Protein AF-A0A7Y9LUQ9-F1 (afdb_monomer)

pLDDT: mean 87.3, std 13.0, range [40.12, 98.12]

Mean predicted aligned error: 12.13 Å

Organism: NCBI:txid1645614

Foldseek 3Di:
DDPVVVVVVVVVVVQLVQLLVQLLVLLVVWQDDDSVPPDDPLSSVCSCVLVVHDDNLQSLLQQLLVCLLVLNDLVSSLSSLVSSCVSSVHDDDPSSNVSSVNSNVVHNQVSVVVDLARPLARAGEPVNVLVVLVVCLVCVVPDAWKKKKKWAFDLDPPDPDDPPDRVLSNQLNVLLCVLQPPFPWGWYDDLRIIIIIGGDDPVNVVSVVVSLVSNLVSDVNRPVRIDMDMDTRDNDSVCVVVVVVVSND

Structure (mmCIF, N/CA/C/O backbone):
data_AF-A0A7Y9LUQ9-F1
#
_entry.id   AF-A0A7Y9LUQ9-F1
#
loop_
_atom_site.group_PDB
_atom_site.id
_atom_site.type_symbol
_atom_site.label_atom_id
_atom_site.label_alt_id
_atom_site.label_comp_id
_atom_site.label_asym_id
_atom_site.label_entity_id
_atom_site.label_seq_id
_atom_site.pdbx_PDB_ins_code
_atom_site.Cartn_x
_atom_site.Cartn_y
_atom_site.Cartn_z
_atom_site.occupancy
_atom_site.B_iso_or_equiv
_atom_site.auth_seq_id
_atom_site.auth_comp_id
_atom_site.auth_asym_id
_atom_site.auth_atom_id
_atom_site.pdbx_PDB_model_num
ATOM 1 N N . MET A 1 1 ? 9.203 -27.652 -41.778 1.00 51.62 1 MET A N 1
ATOM 2 C CA . MET A 1 1 ? 9.681 -26.387 -41.174 1.00 51.62 1 MET A CA 1
ATOM 3 C C . MET A 1 1 ? 10.805 -25.836 -42.033 1.00 51.62 1 MET A C 1
ATOM 5 O O . MET A 1 1 ? 11.702 -26.589 -42.391 1.00 51.62 1 MET A O 1
ATOM 9 N N . ASN A 1 2 ? 10.676 -24.587 -42.482 1.00 56.78 2 ASN A N 1
ATOM 10 C CA . ASN A 1 2 ? 11.461 -24.014 -43.579 1.00 56.78 2 ASN A CA 1
ATOM 11 C C . ASN A 1 2 ? 12.783 -23.411 -43.053 1.00 56.78 2 ASN A C 1
ATOM 13 O O . ASN A 1 2 ? 12.771 -22.733 -42.029 1.00 56.78 2 ASN A O 1
ATOM 17 N N . ARG A 1 3 ? 13.913 -23.628 -43.744 1.00 58.03 3 ARG A N 1
ATOM 18 C CA . ARG A 1 3 ? 15.280 -23.244 -43.302 1.00 58.03 3 ARG A CA 1
ATOM 19 C C . ARG A 1 3 ? 15.417 -21.750 -42.950 1.00 58.03 3 ARG A C 1
ATOM 21 O O . ARG A 1 3 ? 16.180 -21.395 -42.058 1.00 58.03 3 ARG A O 1
ATOM 28 N N . ASN A 1 4 ? 14.616 -20.902 -43.596 1.00 60.09 4 ASN A N 1
ATOM 29 C CA . ASN A 1 4 ? 14.584 -19.455 -43.363 1.00 60.09 4 ASN A CA 1
ATOM 30 C C . ASN A 1 4 ? 13.929 -19.060 -42.028 1.00 60.09 4 ASN A C 1
ATOM 32 O O . ASN A 1 4 ? 14.335 -18.066 -41.437 1.00 60.09 4 ASN A O 1
ATOM 36 N N . GLN A 1 5 ? 12.962 -19.836 -41.522 1.00 55.38 5 GLN A N 1
ATOM 37 C CA . GLN A 1 5 ? 12.340 -19.557 -40.220 1.00 55.38 5 GLN A CA 1
ATOM 38 C C . GLN A 1 5 ? 13.307 -19.852 -39.070 1.00 55.38 5 GLN A C 1
ATOM 40 O O . GLN A 1 5 ? 13.398 -19.075 -38.130 1.00 55.38 5 GLN A O 1
ATOM 45 N N . VAL A 1 6 ? 14.093 -20.927 -39.185 1.00 63.53 6 VAL A N 1
ATOM 46 C CA . VAL A 1 6 ? 15.084 -21.309 -38.166 1.00 63.53 6 VAL A CA 1
ATOM 47 C C . VAL A 1 6 ? 16.216 -20.278 -38.072 1.00 63.53 6 VAL A C 1
ATOM 49 O O . VAL A 1 6 ? 16.635 -19.931 -36.973 1.00 63.53 6 VAL A O 1
ATOM 52 N N . SER A 1 7 ? 16.678 -19.742 -39.209 1.00 62.53 7 SER A N 1
ATOM 53 C CA . SER A 1 7 ? 17.744 -18.729 -39.232 1.00 62.53 7 SER A CA 1
ATOM 54 C C . SER A 1 7 ? 17.303 -17.385 -38.644 1.00 62.53 7 SER A C 1
ATOM 56 O O . SER A 1 7 ? 18.086 -16.765 -37.934 1.00 62.53 7 SER A O 1
ATOM 58 N N . ALA A 1 8 ? 16.066 -16.951 -38.915 1.00 62.72 8 ALA A N 1
ATOM 59 C CA . ALA A 1 8 ? 15.519 -15.703 -38.377 1.00 62.72 8 ALA A CA 1
ATOM 60 C C . ALA A 1 8 ? 15.247 -15.791 -36.863 1.00 62.72 8 ALA A C 1
ATOM 62 O O . ALA A 1 8 ? 15.500 -14.840 -36.129 1.00 62.72 8 ALA A O 1
ATOM 63 N N . SER A 1 9 ? 14.783 -16.949 -36.376 1.00 64.88 9 SER A N 1
ATOM 64 C CA . SER A 1 9 ? 14.616 -17.191 -34.938 1.00 64.88 9 SER A CA 1
ATOM 65 C C . SER A 1 9 ? 15.955 -17.228 -34.193 1.00 64.88 9 SER A C 1
ATOM 67 O O . SER A 1 9 ? 16.047 -16.693 -33.094 1.00 64.88 9 SER A O 1
ATOM 69 N N . ALA A 1 10 ? 17.005 -17.805 -34.787 1.00 65.44 10 ALA A N 1
ATOM 70 C CA . ALA A 1 10 ? 18.332 -17.861 -34.172 1.00 65.44 10 ALA A CA 1
ATOM 71 C C . ALA A 1 10 ? 19.019 -16.484 -34.095 1.00 65.44 10 ALA A C 1
ATOM 73 O O . ALA A 1 10 ? 19.611 -16.162 -33.069 1.00 65.44 10 ALA A O 1
ATOM 74 N N . SER A 1 11 ? 18.912 -15.654 -35.141 1.00 70.31 11 SER A N 1
ATOM 75 C CA . SER A 1 11 ? 19.455 -14.285 -35.121 1.00 70.31 11 SER A CA 1
ATOM 76 C C . SER A 1 11 ? 18.739 -13.386 -34.115 1.00 70.31 11 SER A C 1
ATOM 78 O O . SER A 1 11 ? 19.358 -12.530 -33.497 1.00 70.31 11 SER A O 1
ATOM 80 N N . LYS A 1 12 ? 17.436 -13.604 -33.929 1.00 72.25 12 LYS A N 1
ATOM 81 C CA . LYS A 1 12 ? 16.618 -12.858 -32.975 1.00 72.25 12 LYS A CA 1
ATOM 82 C C . LYS A 1 12 ? 16.976 -13.184 -31.522 1.00 72.25 12 LYS A C 1
ATOM 84 O O . LYS A 1 12 ? 17.228 -12.277 -30.745 1.00 72.25 12 LYS A O 1
ATOM 89 N N . LEU A 1 13 ? 17.114 -14.470 -31.191 1.00 74.69 13 LEU A N 1
ATOM 90 C CA . LEU A 1 13 ? 17.563 -14.904 -29.860 1.00 74.69 13 LEU A CA 1
ATOM 91 C C . LEU A 1 13 ? 18.965 -14.370 -29.504 1.00 74.69 13 LEU A C 1
ATOM 93 O O . LEU A 1 13 ? 19.237 -14.096 -28.339 1.00 74.69 13 LEU A O 1
ATOM 97 N N . SER A 1 14 ? 19.848 -14.205 -30.498 1.00 77.31 14 SER A N 1
ATOM 98 C CA . SER A 1 14 ? 21.162 -13.571 -30.304 1.00 77.31 14 SER A CA 1
ATOM 99 C C . SER A 1 14 ? 21.034 -12.076 -30.004 1.00 77.31 14 SER A C 1
ATOM 101 O O . SER A 1 14 ? 21.652 -11.615 -29.049 1.00 77.31 14 SER A O 1
ATOM 103 N N . ALA A 1 15 ? 20.192 -11.344 -30.739 1.00 78.19 15 ALA A N 1
ATOM 104 C CA . ALA A 1 15 ? 19.964 -9.918 -30.500 1.00 78.19 15 ALA A CA 1
ATOM 105 C C . ALA A 1 15 ? 19.349 -9.644 -29.114 1.00 78.19 15 ALA A C 1
ATOM 107 O O . ALA A 1 15 ? 19.825 -8.761 -28.400 1.00 78.19 15 ALA A O 1
ATOM 108 N N . ASP A 1 16 ? 18.356 -10.440 -28.704 1.00 86.62 16 ASP A N 1
ATOM 109 C CA . ASP A 1 16 ? 17.737 -10.348 -27.374 1.00 86.62 16 ASP A CA 1
ATOM 110 C C . ASP A 1 16 ? 18.781 -10.596 -26.270 1.00 86.62 16 ASP A C 1
ATOM 112 O O . ASP A 1 16 ? 18.919 -9.809 -25.331 1.00 86.62 16 ASP A O 1
ATOM 116 N N . SER A 1 17 ? 19.575 -11.665 -26.406 1.00 88.69 17 SER A N 1
ATOM 117 C CA . SER A 1 17 ? 20.611 -12.024 -25.430 1.00 88.69 17 SER A CA 1
ATOM 118 C C . SER A 1 17 ? 21.733 -10.984 -25.344 1.00 88.69 17 SER A C 1
ATOM 120 O O . SER A 1 17 ? 22.272 -10.754 -24.257 1.00 88.69 17 SER A O 1
ATOM 122 N N . GLU A 1 18 ? 22.117 -10.376 -26.467 1.00 94.12 18 GLU A N 1
ATOM 123 C CA . GLU A 1 18 ? 23.134 -9.323 -26.519 1.00 94.12 18 GLU A CA 1
ATOM 124 C C . GLU A 1 18 ? 22.639 -8.044 -25.842 1.00 94.12 18 GLU A C 1
ATOM 126 O O . GLU A 1 18 ? 23.361 -7.478 -25.014 1.00 94.12 18 GLU A O 1
ATOM 131 N N . LEU A 1 19 ? 21.396 -7.636 -26.122 1.00 96.06 19 LEU A N 1
ATOM 132 C CA . LEU A 1 19 ? 20.772 -6.477 -25.491 1.00 96.06 19 LEU A CA 1
ATOM 133 C C . LEU A 1 19 ? 20.667 -6.659 -23.975 1.00 96.06 19 LEU A C 1
ATOM 135 O O . LEU A 1 19 ? 21.117 -5.792 -23.228 1.00 96.06 19 LEU A O 1
ATOM 139 N N . LEU A 1 20 ? 20.141 -7.796 -23.513 1.00 96.69 20 LEU A N 1
ATOM 140 C CA . LEU A 1 20 ? 20.021 -8.094 -22.083 1.00 96.69 20 LEU A CA 1
ATOM 141 C C . LEU A 1 20 ? 21.384 -8.074 -21.382 1.00 96.69 20 LEU A C 1
ATOM 143 O O . LEU A 1 20 ? 21.528 -7.488 -20.312 1.00 96.69 20 LEU A O 1
ATOM 147 N N . SER A 1 21 ? 22.411 -8.651 -22.011 1.00 96.31 21 SER A N 1
ATOM 148 C CA . SER A 1 21 ? 23.771 -8.669 -21.458 1.00 96.31 21 SER A CA 1
ATOM 149 C C . SER A 1 21 ? 24.413 -7.278 -21.407 1.00 96.31 21 SER A C 1
ATOM 151 O O . SER A 1 21 ? 25.216 -6.991 -20.516 1.00 96.31 21 SER A O 1
ATOM 153 N N . ALA A 1 22 ? 24.125 -6.415 -22.382 1.00 97.56 22 ALA A N 1
ATOM 154 C CA . ALA A 1 22 ? 24.608 -5.038 -22.399 1.00 97.56 22 ALA A CA 1
ATOM 155 C C . ALA A 1 22 ? 23.875 -4.175 -21.364 1.00 97.56 22 ALA A C 1
ATOM 157 O O . ALA A 1 22 ? 24.528 -3.453 -20.610 1.00 97.56 22 ALA A O 1
ATOM 158 N N . TRP A 1 23 ? 22.548 -4.299 -21.292 1.00 98.12 23 TRP A N 1
ATOM 159 C CA . TRP A 1 23 ? 21.708 -3.594 -20.331 1.00 98.12 23 TRP A CA 1
ATOM 160 C C . TRP A 1 23 ? 22.095 -3.958 -18.897 1.00 98.12 23 TRP A C 1
ATOM 162 O O . TRP A 1 23 ? 22.481 -3.060 -18.152 1.00 98.12 23 TRP A O 1
ATOM 172 N N . ARG A 1 24 ? 22.137 -5.250 -18.543 1.00 97.19 24 ARG A N 1
ATOM 173 C CA . ARG A 1 24 ? 22.529 -5.709 -17.199 1.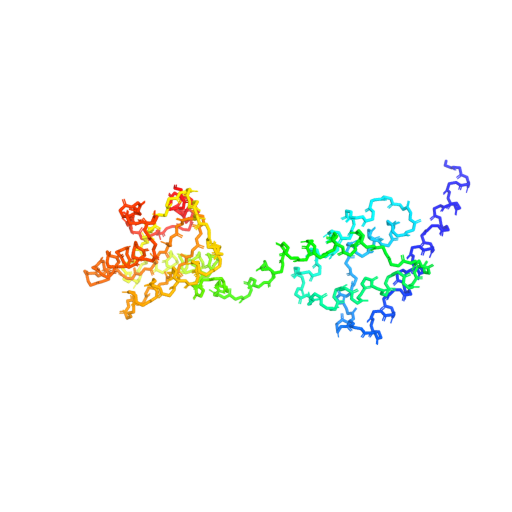00 97.19 24 ARG A CA 1
ATOM 174 C C . ARG A 1 24 ? 23.831 -5.075 -16.723 1.00 97.19 24 ARG A C 1
ATOM 176 O O . ARG A 1 24 ? 23.896 -4.501 -15.644 1.00 97.19 24 ARG A O 1
ATOM 183 N N . ARG A 1 25 ? 24.859 -5.130 -17.571 1.00 97.19 25 ARG A N 1
ATOM 184 C CA . ARG A 1 25 ? 26.187 -4.585 -17.271 1.00 97.19 25 ARG A CA 1
ATOM 185 C C . ARG A 1 25 ? 26.149 -3.080 -17.009 1.00 97.19 25 ARG A C 1
ATOM 187 O O . ARG A 1 25 ? 26.825 -2.605 -16.105 1.00 97.19 25 ARG A O 1
ATOM 194 N N . LEU A 1 26 ? 25.398 -2.328 -17.815 1.00 97.94 26 LEU A N 1
ATOM 195 C CA . LEU A 1 26 ? 25.259 -0.883 -17.632 1.00 97.94 26 LEU A CA 1
ATOM 196 C C . LEU A 1 26 ? 24.527 -0.564 -16.328 1.00 97.94 26 LEU A C 1
ATOM 198 O O . LEU A 1 26 ? 24.986 0.302 -15.586 1.00 97.94 26 LEU A O 1
ATOM 202 N N . SER A 1 27 ? 23.456 -1.295 -16.022 1.00 96.94 27 SER A N 1
ATOM 203 C CA . SER A 1 27 ? 22.689 -1.116 -14.791 1.00 96.94 27 SER A CA 1
ATOM 204 C C . SER A 1 27 ? 23.523 -1.427 -13.551 1.00 96.94 27 SER A C 1
ATOM 206 O O . SER A 1 27 ? 23.591 -0.589 -12.657 1.00 96.94 27 SER A O 1
ATOM 208 N N . GLU A 1 28 ? 24.228 -2.563 -13.519 1.00 95.81 28 GLU A N 1
ATOM 209 C CA . GLU A 1 28 ? 25.144 -2.949 -12.428 1.00 95.81 28 GLU A CA 1
ATOM 210 C C . GLU A 1 28 ? 26.248 -1.910 -12.186 1.00 95.81 28 GLU A C 1
ATOM 212 O O . GLU A 1 28 ? 26.642 -1.661 -11.050 1.00 95.81 28 GLU A O 1
ATOM 217 N N . MET A 1 29 ? 26.747 -1.269 -13.246 1.00 95.62 29 MET A N 1
ATOM 218 C CA . MET A 1 29 ? 27.762 -0.220 -13.122 1.00 95.62 29 MET A CA 1
ATOM 219 C C . MET A 1 29 ? 27.198 1.128 -12.657 1.00 95.62 29 MET A C 1
ATOM 221 O O . MET A 1 29 ? 27.941 1.922 -12.078 1.00 95.62 29 MET A O 1
ATOM 225 N N . ALA A 1 30 ? 25.935 1.427 -12.969 1.00 92.69 30 ALA A N 1
ATOM 226 C CA . ALA A 1 30 ? 25.359 2.755 -12.783 1.00 92.69 30 ALA A CA 1
ATOM 227 C C . ALA A 1 30 ? 24.530 2.885 -11.502 1.00 92.69 30 ALA A C 1
ATOM 229 O O . ALA A 1 30 ? 24.693 3.856 -10.761 1.00 92.69 30 ALA A O 1
ATOM 230 N N . CYS A 1 31 ? 23.615 1.949 -11.261 1.00 90.19 31 CYS A N 1
ATOM 231 C CA . CYS A 1 31 ? 22.558 2.131 -10.268 1.00 90.19 31 CYS A CA 1
ATOM 232 C C . CYS A 1 31 ? 22.136 0.866 -9.532 1.00 90.19 31 CYS A C 1
ATOM 234 O O . CYS A 1 31 ? 21.607 0.993 -8.430 1.00 90.19 31 CYS A O 1
ATOM 236 N N . TRP A 1 32 ? 22.343 -0.308 -10.130 1.00 93.12 32 TRP A N 1
ATOM 237 C CA . TRP A 1 32 ? 21.762 -1.554 -9.657 1.00 93.12 32 TRP A CA 1
ATOM 238 C C . TRP A 1 32 ? 22.524 -2.106 -8.460 1.00 93.12 32 TRP A C 1
ATOM 240 O O . TRP A 1 32 ? 23.715 -2.401 -8.560 1.00 93.12 32 TRP A O 1
ATOM 250 N N . ARG A 1 33 ? 21.842 -2.228 -7.321 1.00 86.00 33 ARG A N 1
ATOM 251 C CA . ARG A 1 33 ? 22.491 -2.566 -6.045 1.00 86.00 33 ARG A CA 1
ATOM 252 C C . ARG A 1 33 ? 22.698 -4.055 -5.835 1.00 86.00 33 ARG A C 1
ATOM 254 O O . ARG A 1 33 ? 23.738 -4.422 -5.299 1.00 86.00 33 ARG A O 1
ATOM 261 N N . GLU A 1 34 ? 21.738 -4.875 -6.258 1.00 86.50 34 GLU A N 1
ATOM 262 C CA . GLU A 1 34 ? 21.796 -6.330 -6.102 1.00 86.50 34 GLU A CA 1
ATOM 263 C C . GLU A 1 34 ? 21.788 -7.038 -7.464 1.00 86.50 34 GLU A C 1
ATOM 265 O O . GLU A 1 34 ? 20.731 -7.168 -8.090 1.00 86.50 34 GLU A O 1
ATOM 270 N N . PRO A 1 35 ? 22.963 -7.475 -7.967 1.00 82.94 35 PRO A N 1
ATOM 271 C CA . PRO A 1 35 ? 23.109 -8.046 -9.308 1.00 82.94 35 PRO A CA 1
ATOM 272 C C . PRO A 1 35 ? 22.227 -9.264 -9.586 1.00 82.94 35 PRO A C 1
ATOM 274 O O . PRO A 1 35 ? 21.834 -9.480 -10.735 1.00 82.94 35 PRO A O 1
ATOM 277 N N . ASP A 1 36 ? 21.932 -10.068 -8.564 1.00 82.94 36 ASP A N 1
ATOM 278 C CA . ASP A 1 36 ? 21.149 -11.299 -8.707 1.00 82.94 36 ASP A CA 1
ATOM 279 C C . ASP A 1 36 ? 19.649 -11.025 -8.914 1.00 82.94 36 ASP A C 1
ATOM 281 O O . ASP A 1 36 ? 18.977 -11.808 -9.584 1.00 82.94 36 ASP A O 1
ATOM 285 N N . ASP A 1 37 ? 19.157 -9.864 -8.471 1.00 87.44 37 ASP A N 1
ATOM 286 C CA . ASP A 1 37 ? 17.742 -9.471 -8.561 1.00 87.44 37 ASP A CA 1
ATOM 287 C C . ASP A 1 37 ? 17.420 -8.674 -9.837 1.00 87.44 37 ASP A C 1
ATOM 289 O O . ASP A 1 37 ? 16.291 -8.225 -10.060 1.00 87.44 37 ASP A O 1
ATOM 293 N N . TRP A 1 38 ? 18.418 -8.458 -10.703 1.00 94.62 38 TRP A N 1
ATOM 294 C CA . TRP A 1 38 ? 18.219 -7.665 -11.913 1.00 94.62 38 TRP A CA 1
ATOM 295 C C . TRP A 1 38 ? 17.291 -8.355 -12.916 1.00 94.62 38 TRP A C 1
ATOM 297 O O . TRP A 1 38 ? 16.418 -7.690 -13.479 1.00 94.62 38 TRP A O 1
ATOM 307 N N . LEU A 1 39 ? 17.478 -9.659 -13.155 1.00 94.44 39 LEU A N 1
ATOM 308 C CA . LEU A 1 39 ? 16.774 -10.386 -14.212 1.00 94.44 39 LEU A CA 1
ATOM 309 C C . LEU A 1 39 ? 15.410 -10.885 -13.727 1.00 94.44 39 LEU A C 1
ATOM 311 O O . LEU A 1 39 ? 15.323 -11.787 -12.898 1.00 94.44 39 LEU A O 1
ATOM 315 N N . ILE A 1 40 ? 14.357 -10.343 -14.329 1.00 93.69 40 ILE A N 1
ATOM 316 C CA . ILE A 1 40 ? 12.962 -10.747 -14.130 1.00 93.69 40 ILE A CA 1
ATOM 317 C C . ILE A 1 40 ? 12.255 -10.876 -15.486 1.00 93.69 40 ILE A C 1
ATOM 319 O O . ILE A 1 40 ? 12.737 -10.298 -16.464 1.00 93.69 40 ILE A O 1
ATOM 323 N N . PRO A 1 41 ? 11.119 -11.590 -15.584 1.00 95.12 41 PRO A N 1
ATOM 324 C CA . PRO A 1 41 ? 10.420 -11.777 -16.858 1.00 95.12 41 PRO A CA 1
ATOM 325 C C . PRO A 1 41 ? 10.092 -10.461 -17.579 1.00 95.12 41 PRO A C 1
ATOM 327 O O . PRO A 1 41 ? 10.201 -10.363 -18.799 1.00 95.12 41 PRO A O 1
ATOM 330 N N . GLU A 1 42 ? 9.743 -9.412 -16.833 1.00 97.12 42 GLU A N 1
ATOM 331 C CA . GLU A 1 42 ? 9.401 -8.098 -17.379 1.00 97.12 42 GLU A CA 1
ATOM 332 C C . GLU A 1 42 ? 10.590 -7.404 -18.056 1.00 97.12 42 GLU A C 1
ATOM 334 O O . GLU A 1 42 ? 10.387 -6.614 -18.976 1.00 97.12 42 GLU A O 1
ATOM 339 N N . VAL A 1 43 ? 11.826 -7.720 -17.657 1.00 96.81 43 VAL A N 1
ATOM 340 C CA . VAL A 1 43 ? 13.042 -7.221 -18.319 1.00 96.81 43 VAL A CA 1
ATOM 341 C C . VAL A 1 43 ? 13.166 -7.822 -19.718 1.00 96.81 43 VAL A C 1
ATOM 343 O O . VAL A 1 43 ? 13.466 -7.102 -20.669 1.00 96.81 43 VAL A O 1
ATOM 346 N N . GLU A 1 44 ? 12.877 -9.114 -19.877 1.00 95.06 44 GLU A N 1
ATOM 347 C CA . GLU A 1 44 ? 12.894 -9.781 -21.185 1.00 95.06 44 GLU A CA 1
ATOM 348 C C . GLU A 1 44 ? 11.782 -9.248 -22.096 1.00 95.06 44 GLU A C 1
ATOM 350 O O . GLU A 1 44 ? 12.029 -8.927 -23.260 1.00 95.06 44 GLU A O 1
ATOM 355 N N . VAL A 1 45 ? 10.572 -9.077 -21.552 1.00 95.19 45 VAL A N 1
ATOM 356 C CA . VAL A 1 45 ? 9.432 -8.492 -22.277 1.00 95.19 45 VAL A CA 1
ATOM 357 C C . VAL A 1 45 ? 9.743 -7.061 -22.722 1.00 95.19 45 VAL A C 1
ATOM 359 O O . VAL A 1 45 ? 9.475 -6.697 -23.868 1.00 95.19 45 VAL A O 1
ATOM 362 N N . PHE A 1 46 ? 10.343 -6.251 -21.847 1.00 97.50 46 PHE A N 1
ATOM 363 C CA . PHE A 1 46 ? 10.743 -4.891 -22.193 1.00 97.50 46 PHE A CA 1
ATOM 364 C C . PHE A 1 46 ? 11.854 -4.865 -23.245 1.00 97.50 46 PHE A C 1
ATOM 366 O O . PHE A 1 46 ? 11.771 -4.082 -24.187 1.00 97.50 46 PHE A O 1
ATOM 373 N N . ALA A 1 47 ? 12.857 -5.743 -23.145 1.00 96.56 47 ALA A N 1
ATOM 374 C CA . ALA A 1 47 ? 13.922 -5.849 -24.142 1.00 96.56 47 ALA A CA 1
ATOM 375 C C . ALA A 1 47 ? 13.373 -6.206 -25.537 1.00 96.56 47 ALA A C 1
ATOM 377 O O . ALA A 1 47 ? 13.772 -5.591 -26.526 1.00 96.56 47 ALA A O 1
ATOM 378 N N . GLN A 1 48 ? 12.410 -7.129 -25.616 1.00 93.81 48 GLN A N 1
ATOM 379 C CA . GLN A 1 48 ? 11.727 -7.482 -26.867 1.00 93.81 48 GLN A CA 1
ATOM 380 C C . GLN A 1 48 ? 10.948 -6.293 -27.445 1.00 93.81 48 GLN A C 1
ATOM 382 O O . GLN A 1 48 ? 11.128 -5.941 -28.615 1.00 93.81 48 GLN A O 1
ATOM 387 N N . ALA A 1 49 ? 10.155 -5.604 -26.619 1.00 95.25 49 ALA A N 1
ATOM 388 C CA . ALA A 1 49 ? 9.448 -4.393 -27.037 1.00 95.25 49 ALA A CA 1
ATOM 389 C C . ALA A 1 49 ? 10.418 -3.306 -27.517 1.00 95.25 49 ALA A C 1
ATOM 391 O O . ALA A 1 49 ? 10.190 -2.658 -28.543 1.00 95.25 49 ALA A O 1
ATOM 392 N N . LEU A 1 50 ? 11.564 -3.168 -26.847 1.00 94.69 50 LEU A N 1
ATOM 393 C CA . LEU A 1 50 ? 12.606 -2.222 -27.215 1.00 94.69 50 LEU A CA 1
ATOM 394 C C . LEU A 1 50 ? 13.285 -2.597 -28.535 1.00 94.69 50 LEU A C 1
ATOM 396 O O . LEU A 1 50 ? 13.751 -1.704 -29.233 1.00 94.69 50 LEU A O 1
ATOM 400 N N . LEU A 1 51 ? 13.288 -3.863 -28.949 1.00 93.44 51 LEU A N 1
ATOM 401 C CA . LEU A 1 51 ? 13.731 -4.294 -30.282 1.00 93.44 51 LEU A CA 1
ATOM 402 C C . LEU A 1 51 ? 12.646 -4.140 -31.366 1.00 93.44 51 LEU A C 1
ATOM 404 O O . LEU A 1 51 ? 12.905 -4.396 -32.541 1.00 93.44 51 LEU A O 1
ATOM 408 N N . GLY A 1 52 ? 11.476 -3.603 -31.004 1.00 88.56 52 GLY A N 1
ATOM 409 C CA . GLY A 1 52 ? 10.352 -3.337 -31.904 1.00 88.56 52 GLY A CA 1
ATOM 410 C C . GLY A 1 52 ? 9.256 -4.399 -31.851 1.00 88.56 52 GLY A C 1
ATOM 411 O O . GLY A 1 52 ? 8.400 -4.432 -32.736 1.00 88.56 52 GLY A O 1
ATOM 412 N N . GLU A 1 53 ? 9.275 -5.274 -30.846 1.00 81.31 53 GLU A N 1
ATOM 413 C CA . GLU A 1 53 ? 8.330 -6.377 -30.724 1.00 81.31 53 GLU A CA 1
ATOM 414 C C . GLU A 1 53 ? 7.311 -6.147 -29.614 1.00 81.31 53 GLU A C 1
ATOM 416 O O . GLU A 1 53 ? 7.521 -6.491 -28.455 1.00 81.31 53 GLU A O 1
ATOM 421 N N . GLY A 1 54 ? 6.159 -5.603 -29.993 1.00 86.38 54 GLY A N 1
ATOM 422 C CA . GLY A 1 54 ? 5.055 -5.369 -29.070 1.00 86.38 54 GLY A CA 1
ATOM 423 C C . GLY A 1 54 ? 4.969 -3.922 -28.605 1.00 86.38 54 GLY A C 1
ATOM 424 O O . GLY A 1 54 ? 5.433 -3.003 -29.277 1.00 86.38 54 GLY A O 1
ATOM 425 N N . ASP A 1 55 ? 4.289 -3.736 -27.482 1.00 94.62 55 ASP A N 1
ATOM 426 C CA . ASP A 1 55 ? 3.926 -2.433 -26.937 1.00 94.62 55 ASP A CA 1
ATOM 427 C C . ASP A 1 55 ? 4.926 -2.026 -25.847 1.00 94.62 55 ASP A C 1
ATOM 429 O O . ASP A 1 55 ? 4.969 -2.626 -24.767 1.00 94.62 55 ASP A O 1
ATOM 433 N N . ILE A 1 56 ? 5.750 -1.023 -26.159 1.00 95.81 56 ILE A N 1
ATOM 434 C CA . ILE A 1 56 ? 6.807 -0.531 -25.271 1.00 95.81 56 ILE A CA 1
ATOM 435 C C . ILE A 1 56 ? 6.247 0.148 -24.022 1.00 95.81 56 ILE A C 1
ATOM 437 O O . ILE A 1 56 ? 6.797 -0.050 -22.941 1.00 95.81 56 ILE A O 1
ATOM 441 N N . GLU A 1 57 ? 5.130 0.871 -24.132 1.00 96.81 57 GLU A N 1
ATOM 442 C CA . GLU A 1 57 ? 4.485 1.536 -22.998 1.00 96.81 57 GLU A CA 1
ATOM 443 C C . GLU A 1 57 ? 3.923 0.483 -22.044 1.00 96.81 57 GLU A C 1
ATOM 445 O O . GLU A 1 57 ? 4.181 0.512 -20.838 1.00 96.81 57 GLU A O 1
ATOM 450 N N . ARG A 1 58 ? 3.227 -0.528 -22.580 1.00 96.50 58 ARG A N 1
ATOM 451 C CA . ARG A 1 58 ? 2.709 -1.629 -21.761 1.00 96.50 58 ARG A CA 1
ATOM 452 C C . ARG A 1 58 ? 3.830 -2.419 -21.090 1.00 96.50 58 ARG A C 1
ATOM 454 O O . ARG A 1 58 ? 3.681 -2.795 -19.925 1.00 96.50 58 ARG A O 1
ATOM 461 N N . ALA A 1 59 ? 4.927 -2.679 -21.797 1.00 97.50 59 ALA A N 1
ATOM 462 C CA . ALA A 1 59 ? 6.086 -3.359 -21.232 1.00 97.50 59 ALA A CA 1
ATOM 463 C C . ALA A 1 59 ? 6.769 -2.511 -20.144 1.00 97.50 59 ALA A C 1
ATOM 465 O O . ALA A 1 59 ? 7.111 -3.041 -19.088 1.00 97.50 59 ALA A O 1
ATOM 466 N N . ALA A 1 60 ? 6.897 -1.197 -20.353 1.00 98.12 60 ALA A N 1
ATOM 467 C CA . ALA A 1 60 ? 7.444 -0.265 -19.370 1.00 98.12 60 ALA A CA 1
ATOM 468 C C . ALA A 1 60 ? 6.590 -0.219 -18.095 1.00 98.12 60 ALA A C 1
ATOM 470 O O . ALA A 1 60 ? 7.126 -0.295 -16.990 1.00 98.12 60 ALA A O 1
ATOM 471 N N . LEU A 1 61 ? 5.262 -0.167 -18.250 1.00 97.94 61 LEU A N 1
ATOM 472 C CA . LEU A 1 61 ? 4.291 -0.211 -17.156 1.00 97.94 61 LEU A CA 1
ATOM 473 C C . LEU A 1 61 ? 4.458 -1.470 -16.296 1.00 97.94 61 LEU A C 1
ATOM 475 O O . LEU A 1 61 ? 4.480 -1.391 -15.068 1.00 97.94 61 LEU A O 1
ATOM 479 N N . LEU A 1 62 ? 4.591 -2.635 -16.936 1.00 97.25 62 LEU A N 1
ATOM 480 C CA . LEU A 1 62 ? 4.805 -3.906 -16.240 1.00 97.25 62 LEU A CA 1
ATOM 481 C C . LEU A 1 62 ? 6.161 -3.948 -15.532 1.00 97.25 62 LEU A C 1
ATOM 483 O O . LEU A 1 62 ? 6.223 -4.336 -14.367 1.00 97.25 62 LEU A O 1
ATOM 487 N N . LEU A 1 63 ? 7.224 -3.491 -16.196 1.00 98.00 63 LEU A N 1
ATOM 488 C CA . LEU A 1 63 ? 8.558 -3.432 -15.607 1.00 98.00 63 LEU A CA 1
ATOM 489 C C . LEU A 1 63 ? 8.586 -2.528 -14.369 1.00 98.00 63 LEU A C 1
ATOM 491 O O . LEU A 1 63 ? 9.086 -2.939 -13.325 1.00 98.00 63 LEU A O 1
ATOM 495 N N . GLY A 1 64 ? 7.994 -1.333 -14.446 1.00 97.44 64 GLY A N 1
ATOM 496 C CA . GLY A 1 64 ? 7.887 -0.420 -13.307 1.00 97.44 64 GLY A CA 1
ATOM 497 C C . GLY A 1 64 ? 7.135 -1.033 -12.125 1.00 97.44 64 GLY A C 1
ATOM 498 O O . GLY A 1 64 ? 7.595 -0.939 -10.986 1.00 97.44 64 GLY A O 1
ATOM 499 N N . ALA A 1 65 ? 6.021 -1.720 -12.395 1.00 94.06 65 ALA A N 1
ATOM 500 C CA . ALA A 1 65 ? 5.264 -2.444 -11.376 1.00 94.06 65 ALA A CA 1
ATOM 501 C C . ALA A 1 65 ? 6.100 -3.543 -10.704 1.00 94.06 65 ALA A C 1
ATOM 503 O O . ALA A 1 65 ? 6.143 -3.615 -9.477 1.00 94.06 65 ALA A O 1
ATOM 504 N N . ALA A 1 66 ? 6.803 -4.361 -11.489 1.00 95.00 66 ALA A N 1
ATOM 505 C CA . ALA A 1 66 ? 7.630 -5.440 -10.961 1.00 95.00 66 ALA A CA 1
ATOM 506 C C . ALA A 1 66 ? 8.815 -4.913 -10.135 1.00 95.00 66 ALA A C 1
ATOM 508 O O . ALA A 1 66 ? 9.080 -5.419 -9.046 1.00 95.00 66 ALA A O 1
ATOM 509 N N . ARG A 1 67 ? 9.479 -3.838 -10.587 1.00 94.81 67 ARG A N 1
ATOM 510 C CA . ARG A 1 67 ? 10.542 -3.176 -9.811 1.00 94.81 67 ARG A CA 1
ATOM 511 C C . ARG A 1 67 ? 10.029 -2.636 -8.479 1.00 94.81 67 ARG A C 1
ATOM 513 O O . ARG A 1 67 ? 10.677 -2.836 -7.456 1.00 94.81 67 ARG A O 1
ATOM 520 N N . ALA A 1 68 ? 8.855 -2.008 -8.479 1.00 91.31 68 ALA A N 1
ATOM 521 C CA . ALA A 1 68 ? 8.223 -1.551 -7.251 1.00 91.31 68 ALA A CA 1
ATOM 522 C C . ALA A 1 68 ? 7.948 -2.705 -6.281 1.00 91.31 68 ALA A C 1
ATOM 524 O O . ALA A 1 68 ? 8.301 -2.580 -5.115 1.00 91.31 68 ALA A O 1
ATOM 525 N N . LEU A 1 69 ? 7.381 -3.822 -6.757 1.00 85.94 69 LEU A N 1
ATOM 526 C CA . LEU A 1 69 ? 7.086 -5.011 -5.942 1.00 85.94 69 LEU A CA 1
ATOM 527 C C . LEU A 1 69 ? 8.334 -5.653 -5.325 1.00 85.94 69 LEU A C 1
ATOM 529 O O . LEU A 1 69 ? 8.258 -6.186 -4.224 1.00 85.94 69 LEU A O 1
ATOM 533 N N . LEU A 1 70 ? 9.477 -5.559 -6.004 1.00 85.75 70 LEU A N 1
ATOM 534 C CA . LEU A 1 70 ? 10.778 -6.004 -5.497 1.00 85.75 70 LEU A CA 1
ATOM 535 C C . LEU A 1 70 ? 11.461 -4.978 -4.579 1.00 85.75 70 LEU A C 1
ATOM 537 O O . LEU A 1 70 ? 12.606 -5.168 -4.183 1.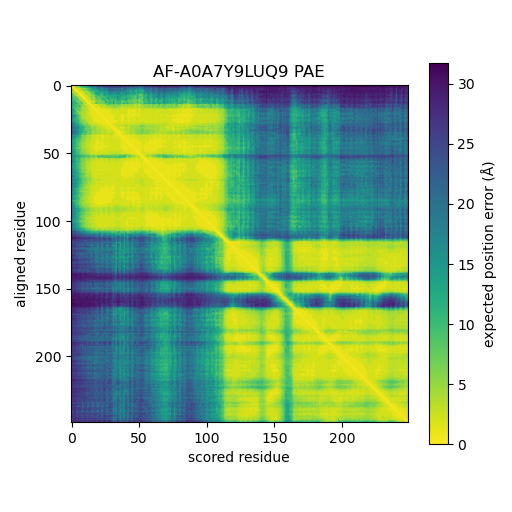00 85.75 70 LEU A O 1
ATOM 541 N N . GLY A 1 71 ? 10.790 -3.870 -4.249 1.00 85.50 71 GLY A N 1
ATOM 542 C CA . GLY A 1 71 ? 11.329 -2.836 -3.366 1.00 85.50 71 GLY A CA 1
ATOM 543 C C . GLY A 1 71 ? 12.404 -1.953 -4.008 1.00 85.50 71 GLY A C 1
ATOM 544 O O . GLY A 1 71 ? 13.066 -1.185 -3.306 1.00 85.50 71 GLY A O 1
ATOM 545 N N . VAL A 1 72 ? 12.578 -2.013 -5.332 1.00 91.31 72 VAL A N 1
ATOM 546 C CA . VAL A 1 72 ? 13.540 -1.165 -6.044 1.00 91.31 72 VAL A CA 1
ATOM 547 C C . VAL A 1 72 ? 13.032 0.274 -6.044 1.00 91.31 72 VAL A C 1
ATOM 549 O O . VAL A 1 72 ? 11.898 0.566 -6.432 1.00 91.31 72 VAL A O 1
ATOM 552 N N . GLY A 1 73 ? 13.879 1.207 -5.609 1.00 90.88 73 GLY A N 1
ATOM 553 C CA . GLY A 1 73 ? 13.517 2.621 -5.529 1.00 90.88 73 GLY A CA 1
ATOM 554 C C . GLY A 1 73 ? 13.236 3.240 -6.902 1.00 90.88 73 GLY A C 1
ATOM 555 O O . GLY A 1 73 ? 13.796 2.825 -7.917 1.00 90.88 73 GLY A O 1
ATOM 556 N N . VAL A 1 74 ? 12.414 4.294 -6.937 1.00 95.19 74 VAL A N 1
ATOM 557 C CA . VAL A 1 74 ? 12.042 4.971 -8.196 1.00 95.19 74 VAL A CA 1
ATOM 558 C C . VAL A 1 74 ? 13.252 5.535 -8.951 1.00 95.19 74 VAL A C 1
ATOM 560 O O . VAL A 1 74 ? 13.308 5.454 -10.172 1.00 95.19 74 VAL A O 1
ATOM 563 N N . VAL A 1 75 ? 14.257 6.056 -8.237 1.00 95.81 75 VAL A N 1
ATOM 564 C CA . VAL A 1 75 ? 15.481 6.602 -8.853 1.00 95.81 75 VAL A CA 1
ATOM 565 C C . VAL A 1 75 ? 16.289 5.501 -9.541 1.00 95.81 75 VAL A C 1
ATOM 567 O O . VAL A 1 75 ? 16.711 5.675 -10.677 1.00 95.81 75 VAL A O 1
ATOM 570 N N . GLU A 1 76 ? 16.467 4.360 -8.873 1.00 95.75 76 GLU A N 1
ATOM 571 C CA . GLU A 1 76 ? 17.170 3.194 -9.423 1.00 95.75 76 GLU A CA 1
ATOM 572 C C . GLU A 1 76 ? 16.404 2.592 -10.608 1.00 95.75 76 GLU A C 1
ATOM 574 O O . GLU A 1 76 ? 17.005 2.282 -11.629 1.00 95.75 76 GLU A O 1
ATOM 579 N N . THR A 1 77 ? 15.072 2.541 -10.523 1.00 96.81 77 THR A N 1
ATOM 580 C CA . THR A 1 77 ? 14.187 2.073 -11.603 1.00 96.81 77 THR A CA 1
ATOM 581 C C . THR A 1 77 ? 14.305 2.937 -12.868 1.00 96.81 77 THR A C 1
ATOM 583 O O . THR A 1 77 ? 14.452 2.409 -13.968 1.00 96.81 77 THR A O 1
ATOM 586 N N . VAL A 1 78 ? 14.288 4.269 -12.734 1.00 97.50 78 VAL A N 1
ATOM 587 C CA . VAL A 1 78 ? 14.428 5.193 -13.878 1.00 97.50 78 VAL A CA 1
ATOM 588 C C . VAL A 1 78 ? 15.837 5.144 -14.476 1.00 97.50 78 VAL A C 1
ATOM 590 O O . VAL A 1 78 ? 16.000 5.219 -15.695 1.00 97.50 78 VAL A O 1
ATOM 593 N N . GLU A 1 79 ? 16.864 5.003 -13.641 1.00 97.56 79 GLU A N 1
ATOM 594 C CA . GLU A 1 79 ? 18.248 4.896 -14.104 1.00 97.56 79 GLU A CA 1
ATOM 595 C C . GLU A 1 79 ? 18.511 3.551 -14.816 1.00 97.56 79 GLU A C 1
ATOM 597 O O . GLU A 1 79 ? 19.200 3.526 -15.838 1.00 97.56 79 GLU A O 1
ATOM 602 N N . ASP A 1 80 ? 17.882 2.457 -14.367 1.00 97.88 80 ASP A N 1
ATOM 603 C CA . ASP A 1 80 ? 17.874 1.154 -15.054 1.00 97.88 80 ASP A CA 1
ATOM 604 C C . ASP A 1 80 ? 17.204 1.252 -16.433 1.00 97.88 80 ASP A C 1
ATOM 606 O O . ASP A 1 80 ? 17.758 0.781 -17.427 1.00 97.88 80 ASP A O 1
ATOM 610 N N . LEU A 1 81 ? 16.069 1.957 -16.537 1.00 97.75 81 LEU A N 1
ATOM 611 C CA . LEU A 1 81 ? 15.426 2.241 -17.826 1.00 97.75 81 LEU A CA 1
ATOM 612 C C . LEU A 1 81 ? 16.359 3.016 -18.762 1.00 97.75 81 LEU A C 1
ATOM 614 O O . LEU A 1 81 ? 16.474 2.690 -19.945 1.00 97.75 81 LEU A O 1
ATOM 618 N N . ARG A 1 82 ? 17.070 4.024 -18.242 1.00 97.81 82 ARG A N 1
ATOM 619 C CA . ARG A 1 82 ? 18.067 4.772 -19.020 1.00 97.81 82 ARG A CA 1
ATOM 620 C C . ARG A 1 82 ? 19.158 3.840 -19.551 1.00 97.81 82 ARG A C 1
ATOM 622 O O . ARG A 1 82 ? 19.526 3.951 -20.722 1.00 97.81 82 ARG A O 1
ATOM 629 N N . CYS A 1 83 ? 19.643 2.908 -18.730 1.00 98.12 83 CYS A N 1
ATOM 630 C CA . CYS A 1 83 ? 20.625 1.901 -19.135 1.00 98.12 83 CYS A CA 1
ATOM 631 C C . CYS A 1 83 ? 20.099 0.996 -20.261 1.00 98.12 83 CYS A C 1
ATOM 633 O O . CYS A 1 83 ? 20.851 0.717 -21.196 1.00 98.12 83 CYS A O 1
ATOM 635 N N . ALA A 1 84 ? 18.815 0.624 -20.239 1.00 97.69 84 ALA A N 1
ATOM 636 C CA . ALA A 1 84 ? 18.166 -0.150 -21.303 1.00 97.69 84 ALA A CA 1
ATOM 637 C C . ALA A 1 84 ? 18.219 0.567 -22.660 1.00 97.69 84 ALA A C 1
ATOM 639 O O . ALA A 1 84 ? 18.653 0.005 -23.668 1.00 97.69 84 ALA A O 1
ATOM 640 N N . TYR A 1 85 ? 17.827 1.844 -22.681 1.00 97.69 85 TYR A N 1
ATOM 641 C CA . TYR A 1 85 ? 17.833 2.663 -23.895 1.00 97.69 85 TYR A CA 1
ATOM 642 C C . TYR A 1 85 ? 19.248 2.895 -24.432 1.00 97.69 85 TYR A C 1
ATOM 644 O O . TYR A 1 85 ? 19.468 2.823 -25.644 1.00 97.69 85 TYR A O 1
ATOM 652 N N . VAL A 1 86 ? 20.224 3.103 -23.542 1.00 97.81 86 VAL A N 1
ATOM 653 C CA . VAL A 1 86 ? 21.642 3.201 -23.919 1.00 97.81 86 VAL A CA 1
ATOM 654 C C . VAL A 1 86 ? 22.144 1.880 -24.508 1.00 97.81 86 VAL A C 1
ATOM 656 O O . VAL A 1 86 ? 22.793 1.903 -25.553 1.00 97.81 86 VAL A O 1
ATOM 659 N N . ALA A 1 87 ? 21.813 0.738 -23.897 1.00 97.44 87 ALA A N 1
ATOM 660 C CA . ALA A 1 87 ? 22.184 -0.586 -24.398 1.00 97.44 87 ALA A CA 1
ATOM 661 C C . ALA A 1 87 ? 21.608 -0.865 -25.795 1.00 97.44 87 ALA A C 1
ATOM 663 O O . ALA A 1 87 ? 22.297 -1.423 -26.645 1.00 97.44 87 ALA A O 1
ATOM 664 N N . ALA A 1 88 ? 20.374 -0.426 -26.051 1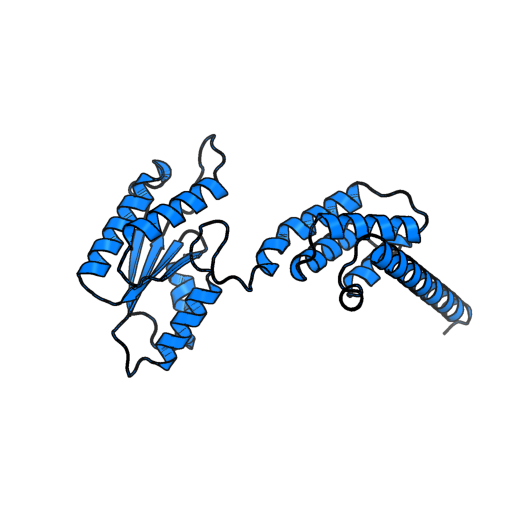.00 95.75 88 ALA A N 1
ATOM 665 C CA . ALA A 1 88 ? 19.717 -0.549 -27.350 1.00 95.75 88 ALA A CA 1
ATOM 666 C C . ALA A 1 88 ? 20.158 0.507 -28.380 1.00 95.75 88 ALA A C 1
ATOM 668 O O . ALA A 1 88 ? 19.664 0.493 -29.508 1.00 95.75 88 ALA A O 1
ATOM 669 N N . ALA A 1 89 ? 21.044 1.438 -28.006 1.00 95.94 89 ALA A N 1
ATOM 670 C CA . ALA A 1 89 ? 21.428 2.593 -28.816 1.00 95.94 89 ALA A CA 1
ATOM 671 C C . ALA A 1 89 ? 20.217 3.412 -29.318 1.00 95.94 89 ALA A C 1
ATOM 673 O O . ALA A 1 89 ? 20.196 3.894 -30.453 1.00 95.94 89 ALA A O 1
ATOM 674 N N . LYS A 1 90 ? 19.198 3.572 -28.463 1.00 95.06 90 LYS A N 1
ATOM 675 C CA . LYS A 1 90 ? 17.971 4.327 -28.746 1.00 95.06 90 LYS A CA 1
ATOM 676 C C . LYS A 1 90 ? 17.887 5.593 -27.903 1.00 95.06 90 LYS A C 1
ATOM 678 O O . LYS A 1 90 ? 18.435 5.682 -26.807 1.00 95.06 90 LYS A O 1
ATOM 683 N N . THR A 1 91 ? 17.165 6.584 -28.415 1.00 94.38 91 THR A N 1
ATOM 684 C CA . THR A 1 91 ? 16.781 7.758 -27.628 1.00 94.38 91 THR A CA 1
ATOM 685 C C . THR A 1 91 ? 15.732 7.360 -26.604 1.00 94.38 91 THR A C 1
ATOM 687 O O . THR A 1 91 ? 14.788 6.653 -26.954 1.00 94.38 91 THR A O 1
ATOM 690 N N . LEU A 1 92 ? 15.896 7.829 -25.369 1.00 93.31 92 LEU A N 1
ATOM 691 C CA . LEU A 1 92 ? 14.932 7.606 -24.301 1.00 93.31 92 LEU A CA 1
ATOM 692 C C . LEU A 1 92 ? 13.563 8.166 -24.706 1.00 93.31 92 LEU A C 1
ATOM 694 O O . LEU A 1 92 ? 13.456 9.332 -25.090 1.00 93.31 92 LEU A O 1
ATOM 698 N N . ASP A 1 93 ? 12.548 7.318 -24.629 1.00 93.19 93 ASP A N 1
ATOM 699 C CA . ASP A 1 93 ? 11.168 7.660 -24.943 1.00 93.19 93 ASP A CA 1
ATOM 700 C C . ASP A 1 93 ? 10.433 8.142 -23.687 1.00 93.19 93 ASP A C 1
ATOM 702 O O . ASP A 1 93 ? 10.474 7.487 -22.645 1.00 93.19 93 ASP A O 1
ATOM 706 N N . ILE A 1 94 ? 9.776 9.299 -23.779 1.00 95.44 94 ILE A N 1
ATOM 707 C CA . ILE A 1 94 ? 9.103 9.925 -22.634 1.00 95.44 94 ILE A CA 1
ATOM 708 C C . ILE A 1 94 ? 7.870 9.125 -22.215 1.00 95.44 94 ILE A C 1
ATOM 710 O O . ILE A 1 94 ? 7.641 8.983 -21.012 1.00 95.44 94 ILE A O 1
ATOM 714 N N . ASP A 1 95 ? 7.127 8.568 -23.170 1.00 96.62 95 ASP A N 1
ATOM 715 C CA . ASP A 1 95 ? 5.902 7.815 -22.890 1.00 96.62 95 ASP A CA 1
ATOM 716 C C . ASP A 1 95 ? 6.239 6.517 -22.134 1.00 96.62 95 ASP A C 1
ATOM 718 O O . ASP A 1 95 ? 5.622 6.196 -21.118 1.00 96.62 95 ASP A O 1
ATOM 722 N N . SER A 1 96 ? 7.340 5.855 -22.503 1.00 95.88 96 SER A N 1
ATOM 723 C CA . SER A 1 96 ? 7.905 4.732 -21.743 1.00 95.88 96 SER A CA 1
ATOM 724 C C . SER A 1 96 ? 8.304 5.096 -20.305 1.00 95.88 96 SER A C 1
ATOM 726 O O . SER A 1 96 ? 8.070 4.306 -19.389 1.00 95.88 96 SER A O 1
ATOM 728 N N . ILE A 1 97 ? 8.904 6.274 -20.067 1.00 96.94 97 ILE A N 1
ATOM 729 C CA . ILE A 1 97 ? 9.219 6.721 -18.695 1.00 96.94 97 ILE A CA 1
ATOM 730 C C . ILE A 1 97 ? 7.926 6.911 -17.901 1.00 96.94 97 ILE A C 1
ATOM 732 O O . ILE A 1 97 ? 7.840 6.466 -16.757 1.00 96.94 97 ILE A O 1
ATOM 736 N N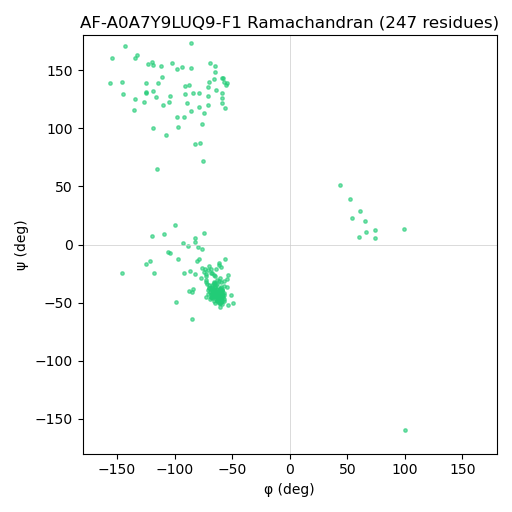 . GLN A 1 98 ? 6.931 7.582 -18.488 1.00 97.75 98 GLN A N 1
ATOM 737 C CA . GLN A 1 98 ? 5.653 7.838 -17.828 1.00 97.75 98 GLN A CA 1
ATOM 738 C C . GLN A 1 98 ? 4.956 6.529 -17.465 1.00 97.75 98 GLN A C 1
ATOM 740 O O . GLN A 1 98 ? 4.643 6.323 -16.294 1.00 97.75 98 GLN A O 1
ATOM 745 N N . ALA A 1 99 ? 4.825 5.610 -18.422 1.00 97.69 99 ALA A N 1
ATOM 746 C CA . ALA A 1 99 ? 4.236 4.297 -18.197 1.00 97.69 99 ALA A CA 1
ATOM 747 C C . ALA A 1 99 ? 4.976 3.516 -17.096 1.00 97.69 99 ALA A C 1
ATOM 749 O O . ALA A 1 99 ? 4.346 2.961 -16.195 1.00 97.69 99 ALA A O 1
ATOM 750 N N . MET A 1 100 ? 6.314 3.528 -17.090 1.00 97.94 100 MET A N 1
ATOM 751 C CA . MET A 1 100 ? 7.097 2.910 -16.015 1.00 97.94 100 MET A CA 1
ATOM 752 C C . MET A 1 100 ? 6.812 3.534 -14.643 1.00 97.94 100 MET A C 1
ATOM 754 O O . MET A 1 100 ? 6.614 2.808 -13.666 1.00 97.94 100 MET A O 1
ATOM 758 N N . LEU A 1 101 ? 6.791 4.865 -14.550 1.00 97.69 101 LEU A N 1
ATOM 759 C CA . LEU A 1 101 ? 6.525 5.570 -13.295 1.00 97.69 101 LEU A CA 1
ATOM 760 C C . LEU A 1 101 ? 5.103 5.321 -12.785 1.00 97.69 101 LEU A C 1
ATOM 762 O O . LEU A 1 101 ? 4.915 5.151 -11.580 1.00 97.69 101 LEU A O 1
ATOM 766 N N . GLU A 1 102 ? 4.117 5.245 -13.678 1.00 96.06 102 GLU A N 1
ATOM 767 C CA . GLU A 1 102 ? 2.748 4.856 -13.338 1.00 96.06 102 GLU A CA 1
ATOM 768 C C . GLU A 1 102 ? 2.720 3.459 -12.715 1.00 96.06 102 GLU A C 1
ATOM 770 O O . GLU A 1 102 ? 2.212 3.288 -11.603 1.00 96.06 102 GLU A O 1
ATOM 775 N N . GLY A 1 103 ? 3.347 2.484 -13.376 1.00 95.44 103 GLY A N 1
ATOM 776 C CA . GLY A 1 103 ? 3.430 1.105 -12.899 1.00 95.44 103 GLY A CA 1
ATOM 777 C C . GLY A 1 103 ? 4.103 1.011 -11.536 1.00 95.44 103 GLY A C 1
ATOM 778 O O . GLY A 1 103 ? 3.586 0.354 -10.630 1.00 95.44 103 GLY A O 1
ATOM 779 N N . TRP A 1 104 ? 5.210 1.732 -11.359 1.00 96.81 104 TRP A N 1
ATOM 780 C CA . TRP A 1 104 ? 5.924 1.800 -10.088 1.00 96.81 104 TRP A CA 1
ATOM 781 C C . TRP A 1 104 ? 5.047 2.402 -8.980 1.00 96.81 104 TRP A C 1
ATOM 783 O O . TRP A 1 104 ? 4.870 1.809 -7.913 1.00 96.81 104 TRP A O 1
ATOM 793 N N . SER A 1 105 ? 4.427 3.556 -9.248 1.00 92.31 105 SER A N 1
ATOM 794 C CA . SER A 1 105 ? 3.605 4.290 -8.277 1.00 92.31 105 SER A CA 1
ATOM 795 C C . SER A 1 105 ? 2.363 3.519 -7.820 1.00 92.31 105 SER A C 1
ATOM 797 O O . SER A 1 105 ? 1.943 3.652 -6.672 1.00 92.31 105 SER A O 1
ATOM 799 N N . ALA A 1 106 ? 1.799 2.674 -8.685 1.00 85.69 106 ALA A N 1
ATOM 800 C CA . ALA A 1 106 ? 0.647 1.848 -8.352 1.00 85.69 106 ALA A CA 1
ATOM 801 C C . ALA A 1 106 ? 0.998 0.672 -7.421 1.00 85.69 106 ALA A C 1
ATOM 803 O O . ALA A 1 106 ? 0.109 0.144 -6.755 1.00 85.69 106 ALA A O 1
ATOM 804 N N . ASN A 1 107 ? 2.271 0.258 -7.360 1.00 83.94 107 ASN A N 1
ATOM 805 C CA . ASN A 1 107 ? 2.673 -0.997 -6.716 1.00 83.94 107 ASN A CA 1
ATOM 806 C C . ASN A 1 107 ? 3.678 -0.835 -5.567 1.00 83.94 107 ASN A C 1
ATOM 808 O O . ASN A 1 107 ? 3.823 -1.762 -4.772 1.00 83.94 107 ASN A O 1
ATOM 812 N N . PHE A 1 108 ? 4.338 0.320 -5.409 1.00 79.06 108 PHE A N 1
ATOM 813 C CA . PHE A 1 108 ? 5.370 0.483 -4.370 1.00 79.06 108 PHE A CA 1
ATOM 814 C C . PHE A 1 108 ? 4.830 0.276 -2.948 1.00 79.06 108 PHE A C 1
ATOM 816 O O . PHE A 1 108 ? 5.557 -0.169 -2.067 1.00 79.06 108 PHE A O 1
ATOM 823 N N . GLN A 1 109 ? 3.546 0.569 -2.715 1.00 65.19 109 GLN A N 1
ATOM 824 C CA . GLN A 1 109 ? 2.911 0.368 -1.411 1.00 65.19 109 GLN A CA 1
ATOM 825 C C . GLN A 1 109 ? 2.661 -1.110 -1.099 1.00 65.19 109 GLN A C 1
ATOM 827 O O . GLN A 1 109 ? 2.646 -1.481 0.070 1.00 65.19 109 GLN A O 1
ATOM 832 N N . LEU A 1 110 ? 2.497 -1.955 -2.121 1.00 64.62 110 LEU A N 1
ATOM 833 C CA . LEU A 1 110 ? 2.317 -3.398 -1.947 1.00 64.62 110 LEU A CA 1
ATOM 834 C C . LEU A 1 110 ? 3.629 -4.076 -1.531 1.00 64.62 110 LEU A C 1
ATOM 836 O O . LEU A 1 110 ? 3.607 -5.020 -0.748 1.00 64.62 110 LEU A O 1
ATOM 840 N N . ALA A 1 111 ? 4.769 -3.550 -1.987 1.00 58.03 111 ALA A N 1
ATOM 841 C CA . ALA A 1 111 ? 6.098 -4.007 -1.576 1.00 58.03 111 ALA A CA 1
ATOM 842 C C . ALA A 1 111 ? 6.426 -3.695 -0.109 1.00 58.03 111 ALA A C 1
ATOM 844 O O . ALA A 1 111 ? 7.265 -4.352 0.494 1.00 58.03 111 ALA A O 1
ATOM 845 N N . LEU A 1 112 ? 5.734 -2.725 0.500 1.00 56.22 112 LEU A N 1
ATOM 846 C CA . LEU A 1 112 ? 5.839 -2.435 1.935 1.00 56.22 112 LEU A CA 1
ATOM 847 C C . LEU A 1 112 ? 5.114 -3.475 2.809 1.00 56.22 112 LEU A C 1
ATOM 849 O O . LEU A 1 112 ? 4.965 -3.246 4.009 1.00 56.22 112 LEU A O 1
ATOM 853 N N . GLY A 1 113 ? 4.668 -4.601 2.237 1.00 54.22 113 GLY A N 1
ATOM 854 C CA . GLY A 1 113 ? 3.968 -5.691 2.925 1.00 54.22 113 GLY A CA 1
ATOM 855 C C . GLY A 1 113 ? 4.711 -6.311 4.117 1.00 54.22 113 GLY A C 1
ATOM 856 O O . GLY A 1 113 ? 4.076 -6.992 4.918 1.00 54.22 113 GLY A O 1
ATOM 857 N N . ASP A 1 114 ? 6.006 -6.023 4.292 1.00 57.94 114 ASP A N 1
ATOM 858 C CA . ASP A 1 114 ? 6.786 -6.406 5.480 1.00 57.94 114 ASP A CA 1
ATOM 859 C C . ASP A 1 114 ? 6.544 -5.488 6.696 1.00 57.94 114 ASP A C 1
ATOM 861 O O . ASP A 1 114 ? 6.924 -5.809 7.825 1.00 57.94 114 ASP A O 1
ATOM 865 N N . SER A 1 115 ? 5.894 -4.338 6.499 1.00 71.06 115 SER A N 1
ATOM 866 C CA . SER A 1 115 ? 5.462 -3.466 7.588 1.00 71.06 115 SER A CA 1
ATOM 867 C C . SER A 1 115 ? 4.122 -3.938 8.151 1.00 71.06 115 SER A C 1
ATOM 869 O O . SER A 1 115 ? 3.132 -4.098 7.438 1.00 71.06 115 SER A O 1
ATOM 871 N N . CYS A 1 116 ? 4.046 -4.068 9.475 1.00 87.62 116 CYS A N 1
ATOM 872 C CA . CYS A 1 116 ? 2.769 -4.249 10.173 1.00 87.62 116 CYS A CA 1
ATOM 873 C C . CYS A 1 116 ? 1.966 -2.941 10.278 1.00 87.62 116 CYS A C 1
ATOM 875 O O . CYS A 1 116 ? 0.837 -2.972 10.759 1.00 87.62 116 CYS A O 1
ATOM 877 N N . THR A 1 117 ? 2.526 -1.816 9.820 1.00 88.38 117 THR A N 1
ATOM 878 C CA . THR A 1 117 ? 1.933 -0.477 9.891 1.00 88.38 117 THR A CA 1
ATOM 879 C C . THR A 1 117 ? 1.668 0.075 8.491 1.00 88.38 117 THR A C 1
ATOM 881 O O . THR A 1 117 ? 2.582 0.154 7.668 1.00 88.38 117 THR A O 1
ATOM 884 N N . ASP A 1 118 ? 0.433 0.502 8.238 1.00 86.44 118 ASP A N 1
ATOM 885 C CA . ASP A 1 118 ? 0.030 1.231 7.042 1.00 86.44 118 ASP A CA 1
ATOM 886 C C . ASP A 1 118 ? 0.612 2.658 7.073 1.00 86.44 118 ASP A C 1
ATOM 888 O O . ASP A 1 118 ? 0.290 3.438 7.973 1.00 86.44 118 ASP A O 1
ATOM 892 N N . PRO A 1 119 ? 1.443 3.054 6.094 1.00 81.81 119 PRO A N 1
ATOM 893 C CA . PRO A 1 119 ? 2.126 4.347 6.119 1.00 81.81 119 PRO A CA 1
ATOM 894 C C . PRO A 1 119 ? 1.188 5.544 5.898 1.00 81.81 119 PRO A C 1
ATOM 896 O O . PRO A 1 119 ? 1.561 6.673 6.209 1.00 81.81 119 PRO A O 1
ATOM 899 N N . SER A 1 120 ? -0.013 5.329 5.348 1.00 82.50 120 SER A N 1
ATOM 900 C CA . SER A 1 120 ? -0.964 6.410 5.055 1.00 82.50 120 SER A CA 1
ATOM 901 C C . SER A 1 120 ? -1.789 6.834 6.270 1.00 82.50 120 SER A C 1
ATOM 903 O O . SER A 1 120 ? -2.252 7.971 6.338 1.00 82.50 120 SER A O 1
ATOM 905 N N . THR A 1 121 ? -1.966 5.926 7.226 1.00 88.75 121 THR A N 1
ATOM 906 C CA . THR A 1 121 ? -2.780 6.123 8.430 1.00 88.75 121 THR A CA 1
ATOM 907 C C . THR A 1 121 ? -1.957 6.029 9.716 1.00 88.75 121 THR A C 1
ATOM 909 O O . THR A 1 121 ? -2.351 6.590 10.731 1.00 88.75 121 THR A O 1
ATOM 912 N N . GLY A 1 122 ? -0.821 5.326 9.704 1.00 90.75 122 GLY A N 1
ATOM 913 C CA . GLY A 1 122 ? -0.085 4.945 10.913 1.00 90.75 122 GLY A CA 1
ATOM 914 C C . GLY A 1 122 ? -0.754 3.818 11.712 1.00 90.75 122 GLY A C 1
ATOM 915 O O . GLY A 1 122 ? -0.296 3.495 12.807 1.00 90.75 122 GLY A O 1
ATOM 916 N N . LEU A 1 123 ? -1.835 3.232 11.188 1.00 94.62 123 LEU A N 1
ATOM 917 C CA . LEU A 1 123 ? -2.562 2.109 11.780 1.00 94.62 123 LEU A CA 1
ATOM 918 C C . LEU A 1 123 ? -1.939 0.772 11.371 1.00 94.62 123 LEU A C 1
ATOM 920 O O . LEU A 1 123 ? -1.053 0.730 10.526 1.00 94.62 123 LEU A O 1
ATOM 924 N N . ALA A 1 124 ? -2.409 -0.336 11.940 1.00 94.44 124 ALA A N 1
ATOM 925 C CA . ALA A 1 124 ? -2.000 -1.657 11.488 1.00 94.44 124 ALA A CA 1
ATOM 926 C C . ALA A 1 124 ? -2.463 -1.935 10.048 1.00 94.44 124 ALA A C 1
ATOM 928 O O . ALA A 1 124 ? -3.531 -1.486 9.621 1.00 94.44 124 ALA A O 1
ATOM 929 N N . THR A 1 125 ? -1.685 -2.725 9.310 1.00 91.31 125 THR A N 1
ATOM 930 C CA . THR A 1 125 ? -2.135 -3.279 8.029 1.00 91.31 125 THR A CA 1
ATOM 931 C C . THR A 1 125 ? -3.234 -4.322 8.249 1.00 91.31 125 THR A C 1
ATOM 933 O O . THR A 1 125 ? -3.325 -4.949 9.308 1.00 91.31 125 THR A O 1
ATOM 936 N N . ILE A 1 126 ? -4.072 -4.551 7.232 1.00 90.19 126 ILE A N 1
ATOM 937 C CA . ILE A 1 126 ? -5.107 -5.597 7.296 1.00 90.19 126 ILE A CA 1
ATOM 938 C C . ILE A 1 126 ? -4.495 -6.984 7.433 1.00 90.19 126 ILE A C 1
ATOM 940 O O . ILE A 1 126 ? -4.974 -7.765 8.245 1.00 90.19 126 ILE A O 1
ATOM 944 N N . ALA A 1 127 ? -3.388 -7.250 6.739 1.00 88.81 127 ALA A N 1
ATOM 945 C CA . ALA A 1 127 ? -2.655 -8.503 6.883 1.00 88.81 127 ALA A CA 1
ATOM 946 C C . ALA A 1 127 ? -2.189 -8.732 8.335 1.00 88.81 127 ALA A C 1
ATOM 948 O O . ALA A 1 127 ? -2.272 -9.849 8.848 1.00 88.81 127 ALA A O 1
ATOM 949 N N . HIS A 1 128 ? -1.752 -7.677 9.038 1.00 91.81 128 HIS A N 1
ATOM 950 C CA . HIS A 1 128 ? -1.397 -7.784 10.453 1.00 91.81 128 HIS A CA 1
ATOM 951 C C . HIS A 1 128 ? -2.622 -8.062 11.341 1.00 91.81 128 HIS A C 1
ATOM 953 O O . HIS A 1 128 ? -2.561 -8.919 12.223 1.00 91.81 128 HIS A O 1
ATOM 959 N N . LEU A 1 129 ? -3.753 -7.395 11.090 1.00 94.38 129 LEU A N 1
ATOM 960 C CA . LEU A 1 129 ? -5.004 -7.662 11.808 1.00 94.38 129 LEU A CA 1
ATOM 961 C C . LEU A 1 129 ? -5.495 -9.105 11.590 1.00 94.38 129 LEU A C 1
ATOM 963 O O . LEU A 1 129 ? -5.863 -9.780 12.550 1.00 94.38 129 LEU A O 1
ATOM 967 N N . GLU A 1 130 ? -5.468 -9.596 10.350 1.00 92.81 130 GLU A N 1
ATOM 968 C CA . GLU A 1 130 ? -5.810 -10.979 9.997 1.00 92.81 130 GLU A CA 1
ATOM 969 C C . GLU A 1 130 ? -4.910 -11.980 10.721 1.00 92.81 130 GLU A C 1
ATOM 971 O O . GLU A 1 130 ? -5.405 -12.938 11.317 1.00 92.81 130 GLU A O 1
ATOM 976 N N . ARG A 1 131 ? -3.596 -11.723 10.756 1.00 92.75 131 ARG A N 1
ATOM 977 C CA . ARG A 1 131 ? -2.632 -12.547 11.494 1.00 92.75 131 ARG A CA 1
ATOM 978 C C . ARG A 1 131 ? -2.985 -12.660 12.980 1.00 92.75 131 ARG A C 1
ATOM 980 O O . ARG A 1 131 ? -2.898 -13.758 13.527 1.00 92.75 131 ARG A O 1
ATOM 987 N N . LEU A 1 132 ? -3.410 -11.564 13.610 1.00 92.75 132 LEU A N 1
ATOM 988 C CA . LEU A 1 132 ? -3.820 -11.541 15.019 1.00 92.75 132 LEU A CA 1
ATOM 989 C C . LEU A 1 132 ? -5.161 -12.240 15.267 1.00 92.75 132 LEU A C 1
ATOM 991 O O . LEU A 1 132 ? -5.351 -12.856 16.316 1.00 92.75 132 LEU A O 1
ATOM 995 N N . LEU A 1 133 ? -6.095 -12.164 14.316 1.00 93.31 133 LEU A N 1
ATOM 996 C CA . LEU A 1 133 ? -7.345 -12.924 14.372 1.00 93.31 133 LEU A CA 1
ATOM 997 C C . LEU A 1 133 ? -7.084 -14.431 14.261 1.00 93.31 133 LEU A C 1
ATOM 999 O O . LEU A 1 133 ? -7.708 -15.207 14.983 1.00 93.31 133 LEU A O 1
ATOM 1003 N N . LEU A 1 134 ? -6.134 -14.842 13.415 1.00 92.38 134 LEU A N 1
ATOM 1004 C CA . LEU A 1 134 ? -5.681 -16.232 13.326 1.00 92.38 134 LEU A CA 1
ATOM 1005 C C . LEU A 1 134 ? -5.063 -16.708 14.647 1.00 92.38 134 LEU A C 1
ATOM 1007 O O . LEU A 1 134 ? -5.435 -17.771 15.141 1.00 92.38 134 LEU A O 1
ATOM 1011 N N . ASP A 1 135 ? -4.185 -15.903 15.258 1.00 91.19 135 ASP A N 1
ATOM 1012 C CA . ASP A 1 135 ? -3.610 -16.215 16.577 1.00 91.19 135 ASP A CA 1
ATOM 1013 C C . ASP A 1 135 ? -4.691 -16.339 17.661 1.00 91.19 135 ASP A C 1
ATOM 1015 O O . ASP A 1 135 ? -4.635 -17.244 18.498 1.00 91.19 135 ASP A O 1
ATOM 1019 N N . HIS A 1 136 ? -5.708 -15.471 17.623 1.00 89.81 136 HIS A N 1
ATOM 1020 C CA . HIS A 1 136 ? -6.846 -15.549 18.535 1.00 89.81 136 HIS A CA 1
ATOM 1021 C C . HIS A 1 136 ? -7.658 -16.835 18.335 1.00 89.81 136 HIS A C 1
ATOM 1023 O O . HIS A 1 136 ? -7.972 -17.502 19.317 1.00 89.81 136 HIS A O 1
ATOM 1029 N N . CYS A 1 137 ? -7.948 -17.225 17.088 1.00 89.12 137 CYS A N 1
ATOM 1030 C CA . CYS A 1 137 ? -8.649 -18.478 16.787 1.00 89.12 137 CYS A CA 1
ATOM 1031 C C . CYS A 1 137 ? -7.864 -19.700 17.290 1.00 89.12 137 CYS A C 1
ATOM 1033 O O . CYS A 1 137 ? -8.448 -20.616 17.863 1.00 89.12 137 CYS A O 1
ATOM 1035 N N . ALA A 1 138 ? -6.537 -19.701 17.123 1.00 87.19 138 ALA A N 1
ATOM 1036 C CA . ALA A 1 138 ? -5.669 -20.775 17.606 1.00 87.19 138 ALA A CA 1
ATOM 1037 C C . ALA A 1 138 ? -5.593 -20.851 19.144 1.00 87.19 138 ALA A C 1
ATOM 1039 O O . ALA A 1 138 ? -5.324 -21.918 19.694 1.00 87.19 138 ALA A O 1
ATOM 1040 N N . SER A 1 139 ? -5.851 -19.735 19.834 1.00 81.88 139 SER A N 1
ATOM 1041 C CA . SER A 1 139 ? -5.728 -19.591 21.293 1.00 81.88 139 SER A CA 1
ATOM 1042 C C . SER A 1 139 ? -7.078 -19.464 22.012 1.00 81.88 139 SER A C 1
ATOM 1044 O O . SER A 1 139 ? -7.114 -19.177 23.210 1.00 81.88 139 SER A O 1
ATOM 1046 N N . ALA A 1 140 ? -8.193 -19.671 21.300 1.00 65.50 140 ALA A N 1
ATOM 1047 C CA . ALA A 1 140 ? -9.548 -19.347 21.755 1.00 65.50 140 ALA A CA 1
ATOM 1048 C C . ALA A 1 140 ? -9.977 -20.073 23.047 1.00 65.50 140 ALA A C 1
ATOM 1050 O O . ALA A 1 140 ? -10.890 -19.619 23.732 1.00 65.50 140 ALA A O 1
ATOM 1051 N N . GLU A 1 141 ? -9.313 -21.174 23.409 1.00 59.31 141 GLU A N 1
ATOM 1052 C CA . GLU A 1 141 ? -9.579 -21.923 24.644 1.00 59.31 141 GLU A CA 1
ATOM 1053 C C . GLU A 1 141 ? -8.924 -21.308 25.901 1.00 59.31 141 GLU A C 1
ATOM 1055 O O . GLU A 1 141 ? -9.287 -21.683 27.016 1.00 59.31 141 GLU A O 1
ATOM 1060 N N . LEU A 1 142 ? -7.973 -20.373 25.750 1.00 58.78 142 LEU A N 1
ATOM 1061 C CA . LEU A 1 142 ? -7.108 -19.883 26.837 1.00 58.78 142 LEU A CA 1
ATOM 1062 C C . LEU A 1 142 ? -7.131 -18.356 27.051 1.00 58.78 142 LEU A C 1
ATOM 1064 O O . LEU A 1 142 ? -6.693 -17.899 28.107 1.00 58.78 142 LEU A O 1
ATOM 1068 N N . GLU A 1 143 ? -7.623 -17.561 26.095 1.00 64.94 143 GLU A N 1
ATOM 1069 C CA . GLU A 1 143 ? -7.569 -16.090 26.155 1.00 64.94 143 GLU A CA 1
ATOM 1070 C C . GLU A 1 143 ? -8.886 -15.404 26.562 1.00 64.94 143 GLU A C 1
ATOM 1072 O O . GLU A 1 143 ? -9.991 -15.910 26.359 1.00 64.94 143 GLU A O 1
ATOM 1077 N N . GLU A 1 144 ? -8.759 -14.184 27.101 1.00 69.94 144 GLU A N 1
ATOM 1078 C CA . GLU A 1 144 ? -9.878 -13.262 27.315 1.00 69.94 144 GLU A CA 1
ATOM 1079 C C . GLU A 1 144 ? -10.657 -13.017 26.013 1.00 69.94 144 GLU A C 1
ATOM 1081 O O . GLU A 1 144 ? -10.075 -12.830 24.941 1.00 69.94 144 GLU A O 1
ATOM 1086 N N . SER A 1 145 ? -11.992 -12.970 26.099 1.00 85.94 145 SER A N 1
ATOM 1087 C CA . SER A 1 145 ? -12.839 -12.714 24.932 1.00 85.94 145 SER A CA 1
ATOM 1088 C C . SER A 1 145 ? -12.485 -11.369 24.292 1.00 85.94 145 SER A C 1
ATOM 1090 O O . SER A 1 145 ? -12.596 -10.321 24.933 1.00 85.94 145 SER A O 1
ATOM 1092 N N . LYS A 1 146 ? -12.101 -11.389 23.014 1.00 93.00 146 LYS A N 1
ATOM 1093 C CA . LYS A 1 146 ? -11.865 -10.187 22.209 1.00 93.00 146 LYS A CA 1
ATOM 1094 C C . LYS A 1 146 ? -13.131 -9.806 21.440 1.00 93.00 146 LYS A C 1
ATOM 1096 O O . LYS A 1 146 ? -13.978 -10.647 21.133 1.00 93.00 146 LYS A O 1
ATOM 1101 N N . VAL A 1 147 ? -13.271 -8.519 21.148 1.00 94.88 147 VAL A N 1
ATOM 1102 C CA . VAL A 1 147 ? -14.289 -7.982 20.240 1.00 94.88 147 VAL A CA 1
ATOM 1103 C C . VAL A 1 147 ? -13.623 -7.457 18.985 1.00 94.88 147 VAL A C 1
ATOM 1105 O O . VAL A 1 147 ? -12.533 -6.886 19.053 1.00 94.88 147 VAL A O 1
ATOM 1108 N N . LEU A 1 148 ? -14.310 -7.636 17.863 1.00 96.38 148 LEU A N 1
ATOM 1109 C CA . LEU A 1 148 ? -13.992 -7.000 16.600 1.00 96.38 148 LEU A CA 1
ATOM 1110 C C . LEU A 1 148 ? -15.084 -5.969 16.309 1.00 96.38 148 LEU A C 1
ATOM 1112 O O . LEU A 1 148 ? -16.270 -6.295 16.237 1.00 96.38 148 LEU A O 1
ATOM 1116 N N . ALA A 1 149 ? -14.679 -4.714 16.183 1.00 96.69 149 ALA A N 1
ATOM 1117 C CA . ALA A 1 149 ? -15.558 -3.600 15.879 1.00 96.69 149 ALA A CA 1
ATOM 1118 C C . ALA A 1 149 ? -15.161 -2.931 14.565 1.00 96.69 149 ALA A C 1
ATOM 1120 O O . ALA A 1 149 ? -14.002 -2.981 14.155 1.00 96.69 149 ALA A O 1
ATOM 1121 N N . ALA A 1 150 ? -16.128 -2.287 13.924 1.00 96.44 150 ALA A N 1
ATOM 1122 C CA . ALA A 1 150 ? -15.937 -1.514 12.712 1.00 96.44 150 ALA A CA 1
ATOM 1123 C C . ALA A 1 150 ? -16.665 -0.178 12.818 1.00 96.44 150 ALA A C 1
ATOM 1125 O O . ALA A 1 150 ? -17.874 -0.137 13.052 1.00 96.44 150 ALA A O 1
ATOM 1126 N N . ILE A 1 151 ? -15.930 0.911 12.616 1.00 95.31 151 ILE A N 1
ATOM 1127 C CA . ILE A 1 151 ? -16.498 2.242 12.407 1.00 95.31 151 ILE A CA 1
ATOM 1128 C C . ILE A 1 151 ? -16.544 2.465 10.898 1.00 95.31 151 ILE A C 1
ATOM 1130 O O . ILE A 1 151 ? -15.522 2.742 10.267 1.00 95.31 151 ILE A O 1
ATOM 1134 N N . LYS A 1 152 ? -17.730 2.294 10.315 1.00 92.50 152 LYS A N 1
ATOM 1135 C CA . LYS A 1 152 ? -17.981 2.465 8.882 1.00 92.50 152 LYS A CA 1
ATOM 1136 C C . LYS A 1 152 ? -18.103 3.945 8.548 1.00 92.50 152 LYS A C 1
ATOM 1138 O O . LYS A 1 152 ? -18.867 4.668 9.191 1.00 92.50 152 LYS A O 1
ATOM 1143 N N . LEU A 1 153 ? -17.370 4.373 7.531 1.00 87.81 153 LEU A N 1
ATOM 1144 C CA . LEU A 1 153 ? -17.376 5.721 6.975 1.00 87.81 153 LEU A CA 1
ATOM 1145 C C . LEU A 1 153 ? -18.276 5.756 5.725 1.00 87.81 153 LEU A C 1
ATOM 1147 O O . LEU A 1 153 ? -18.399 4.755 5.017 1.00 87.81 153 LEU A O 1
ATOM 1151 N N . PRO A 1 154 ? -18.898 6.900 5.397 1.00 82.44 154 PRO A N 1
ATOM 1152 C CA . PRO A 1 154 ? -19.732 7.013 4.205 1.00 82.44 154 PRO A CA 1
ATOM 1153 C C . PRO A 1 154 ? -18.916 6.822 2.910 1.00 82.44 154 PRO A C 1
ATOM 1155 O O . PRO A 1 154 ? -17.891 7.462 2.702 1.00 82.44 154 PRO A O 1
ATOM 1158 N N . VAL A 1 155 ? -19.421 6.003 1.979 1.00 62.69 155 VAL A N 1
ATOM 1159 C CA . VAL A 1 155 ? -18.779 5.645 0.684 1.00 62.69 155 VAL A CA 1
ATOM 1160 C C . VAL A 1 155 ? -18.542 6.856 -0.244 1.00 62.69 155 VAL A C 1
ATOM 1162 O O . VAL A 1 155 ? -17.792 6.790 -1.217 1.00 62.69 155 VAL A O 1
ATOM 1165 N N . ARG A 1 156 ? -19.196 7.992 0.021 1.00 57.84 156 ARG A N 1
ATOM 1166 C CA . ARG A 1 156 ? -19.097 9.235 -0.762 1.00 57.84 156 ARG A CA 1
ATOM 1167 C C . ARG A 1 156 ? -18.468 10.338 0.076 1.00 57.84 156 ARG A C 1
ATOM 1169 O O . ARG A 1 156 ? -19.101 11.350 0.363 1.00 57.84 156 ARG A O 1
ATOM 1176 N N . LEU A 1 157 ? -17.208 10.164 0.443 1.00 57.84 157 LEU A N 1
ATOM 1177 C CA . LEU A 1 157 ? -16.409 11.271 0.951 1.00 57.84 157 LEU A CA 1
ATOM 1178 C C . LEU A 1 157 ? -15.981 12.182 -0.213 1.00 57.84 157 LEU A C 1
ATOM 1180 O O . LEU A 1 157 ? -14.830 12.193 -0.635 1.00 57.84 157 LEU A O 1
ATOM 1184 N N . ASN A 1 158 ? -16.935 12.939 -0.762 1.00 44.84 158 ASN A N 1
ATOM 1185 C CA . ASN A 1 158 ? -16.634 14.060 -1.649 1.00 44.84 158 ASN A CA 1
ATOM 1186 C C . ASN A 1 158 ? -16.203 15.234 -0.776 1.00 44.84 158 ASN A C 1
ATOM 1188 O O . ASN A 1 158 ? -17.022 16.062 -0.375 1.00 44.84 158 ASN A O 1
ATOM 1192 N N . PHE A 1 159 ? -14.920 15.306 -0.456 1.00 48.34 159 PHE A N 1
ATOM 1193 C CA . PHE A 1 159 ? -14.402 16.494 0.190 1.00 48.34 159 PHE A CA 1
ATOM 1194 C C . PHE A 1 159 ? -14.289 17.619 -0.834 1.00 48.34 159 PHE A C 1
ATOM 1196 O O . PHE A 1 159 ? -13.486 17.570 -1.765 1.00 48.34 159 PHE A O 1
ATOM 1203 N N . GLY A 1 160 ? -15.103 18.654 -0.663 1.00 40.12 160 GLY A N 1
ATOM 1204 C CA . GLY A 1 160 ? -14.901 19.906 -1.375 1.00 40.12 160 GLY A CA 1
ATOM 1205 C C . GLY A 1 160 ? -13.521 20.497 -1.056 1.00 40.12 160 GLY A C 1
ATOM 1206 O O . GLY A 1 160 ? -13.144 20.636 0.104 1.00 40.12 160 GLY A O 1
ATOM 1207 N N . THR A 1 161 ? -12.784 20.865 -2.105 1.00 41.91 161 THR A N 1
ATOM 1208 C CA . THR A 1 161 ? -11.689 21.861 -2.134 1.00 41.91 161 THR A CA 1
ATOM 1209 C C . THR A 1 161 ? -10.429 21.674 -1.258 1.00 41.91 161 THR A C 1
ATOM 1211 O O . THR A 1 161 ? -9.580 22.559 -1.290 1.00 41.91 161 THR A O 1
ATOM 1214 N N . ALA A 1 162 ? -10.218 20.558 -0.550 1.00 45.16 162 ALA A N 1
ATOM 1215 C CA . ALA A 1 162 ? -8.982 20.286 0.218 1.00 45.16 162 ALA A CA 1
ATOM 1216 C C . ALA A 1 162 ? -8.249 19.007 -0.273 1.00 45.16 162 ALA A C 1
ATOM 1218 O O . ALA A 1 162 ? -8.891 18.155 -0.892 1.00 45.16 162 ALA A O 1
ATOM 1219 N N . PRO A 1 163 ? -6.928 18.830 -0.041 1.00 43.03 163 PRO A N 1
ATOM 1220 C CA . PRO A 1 163 ? -6.185 17.651 -0.504 1.00 43.03 163 PRO A CA 1
ATOM 1221 C C . PRO A 1 163 ? -6.509 16.445 0.396 1.00 43.03 163 PRO A C 1
ATOM 1223 O O . PRO A 1 163 ? -6.079 16.366 1.541 1.00 43.03 163 PRO A O 1
ATOM 1226 N N . THR A 1 164 ? -7.340 15.526 -0.096 1.00 55.34 164 THR A N 1
ATOM 1227 C CA . THR A 1 164 ? -8.308 14.807 0.760 1.00 55.34 164 THR A CA 1
ATOM 1228 C C . THR A 1 164 ? -8.182 13.293 0.844 1.00 55.34 164 THR A C 1
ATOM 1230 O O . THR A 1 164 ? -8.984 12.648 1.509 1.00 55.34 164 THR A O 1
ATOM 1233 N N . GLY A 1 165 ? -7.137 12.705 0.269 1.00 67.00 165 GLY A N 1
ATOM 1234 C CA . GLY A 1 165 ? -6.840 11.289 0.496 1.00 67.00 165 GLY A CA 1
ATOM 1235 C C . GLY A 1 165 ? -6.014 11.061 1.762 1.00 67.00 165 GLY A C 1
ATOM 1236 O O . GLY A 1 165 ? -6.450 10.405 2.700 1.00 67.00 165 GLY A O 1
ATOM 1237 N N . TRP A 1 166 ? -4.786 11.579 1.770 1.00 70.62 166 TRP A N 1
ATOM 1238 C CA . TRP A 1 166 ? -3.764 11.150 2.729 1.00 70.62 166 TRP A CA 1
ATOM 1239 C C . TRP A 1 166 ? -3.797 11.919 4.049 1.00 70.62 166 TRP A C 1
ATOM 1241 O O . TRP A 1 166 ? -3.667 11.298 5.095 1.00 70.62 166 TRP A O 1
ATOM 1251 N N . ALA A 1 167 ? -4.027 13.237 4.023 1.00 79.62 167 ALA A N 1
ATOM 1252 C CA . ALA A 1 167 ? -4.133 14.035 5.250 1.00 79.62 167 ALA A CA 1
ATOM 1253 C C . ALA A 1 167 ? -5.290 13.543 6.132 1.00 79.62 167 ALA A C 1
ATOM 1255 O O . ALA A 1 167 ? -5.101 13.287 7.315 1.00 79.62 167 ALA A O 1
ATOM 1256 N N . LEU A 1 168 ? -6.450 13.286 5.521 1.00 80.88 168 LEU A N 1
ATOM 1257 C CA . LEU A 1 168 ? -7.583 12.685 6.214 1.00 80.88 168 LEU A CA 1
ATOM 1258 C C . LEU A 1 168 ? -7.253 11.287 6.754 1.00 80.88 168 LEU A C 1
ATOM 1260 O O . LEU A 1 168 ? -7.592 10.987 7.889 1.00 80.88 168 LEU A O 1
ATOM 1264 N N . LYS A 1 169 ? -6.615 10.417 5.960 1.00 84.06 169 LYS A N 1
ATOM 1265 C CA . LYS A 1 169 ? -6.206 9.079 6.420 1.00 84.06 169 LYS A CA 1
ATOM 1266 C C . LYS A 1 169 ? -5.266 9.152 7.628 1.00 84.06 169 LYS A C 1
ATOM 1268 O O . LYS A 1 169 ? -5.451 8.399 8.582 1.00 84.06 169 LYS A O 1
ATOM 1273 N N . ALA A 1 170 ? -4.324 10.090 7.625 1.00 87.31 170 ALA A N 1
ATOM 1274 C CA . ALA A 1 170 ? -3.422 10.324 8.746 1.00 87.31 170 ALA A CA 1
ATOM 1275 C C . ALA A 1 170 ? -4.160 10.865 9.985 1.00 87.31 170 ALA A C 1
ATOM 1277 O O . ALA A 1 170 ? -3.896 10.420 11.104 1.00 87.31 170 ALA A O 1
ATOM 1278 N N . GLU A 1 171 ? -5.116 11.781 9.805 1.00 90.06 171 GLU A N 1
ATOM 1279 C CA . GLU A 1 171 ? -5.967 12.292 10.889 1.00 90.06 171 GLU A CA 1
ATOM 1280 C C . GLU A 1 171 ? -6.885 11.201 11.456 1.00 90.06 171 GLU A C 1
ATOM 1282 O O . GLU A 1 171 ? -6.990 11.070 12.674 1.00 90.06 171 GLU A O 1
ATOM 1287 N N . LEU A 1 172 ? -7.475 10.361 10.597 1.00 90.62 172 LEU A N 1
ATOM 1288 C CA . LEU A 1 172 ? -8.271 9.189 10.982 1.00 90.62 172 LEU A CA 1
ATOM 1289 C C . LEU A 1 172 ? -7.456 8.237 11.851 1.00 90.62 172 LEU A C 1
ATOM 1291 O O . LEU A 1 172 ? -7.914 7.825 12.921 1.00 90.62 172 LEU A O 1
ATOM 1295 N N . GLY A 1 173 ? -6.240 7.908 11.416 1.00 92.12 173 GLY A N 1
ATOM 1296 C CA . GLY A 1 173 ? -5.352 7.052 12.188 1.00 92.12 173 GLY A CA 1
ATOM 1297 C C . GLY A 1 173 ? -4.954 7.671 13.526 1.00 92.12 173 GLY A C 1
ATOM 1298 O O . GLY A 1 173 ? -5.077 7.024 14.567 1.00 92.12 173 GLY A O 1
ATOM 1299 N N . SER A 1 174 ? -4.588 8.953 13.525 1.00 93.88 174 SER A N 1
ATOM 1300 C CA . SER A 1 174 ? -4.227 9.690 14.742 1.00 93.88 174 SER A CA 1
ATOM 1301 C C . SER A 1 174 ? -5.378 9.739 15.752 1.00 93.88 174 SER A C 1
ATOM 1303 O O . SER A 1 174 ? -5.187 9.400 16.920 1.00 93.88 174 SER A O 1
ATOM 1305 N N . ALA A 1 175 ? -6.587 10.103 15.314 1.00 94.81 175 ALA A N 1
ATOM 1306 C CA . ALA A 1 175 ? -7.770 10.169 16.171 1.00 94.81 175 ALA A CA 1
ATOM 1307 C C . ALA A 1 175 ? -8.121 8.799 16.770 1.00 94.81 175 ALA A C 1
ATOM 1309 O O . ALA A 1 175 ? -8.455 8.704 17.956 1.00 94.81 175 ALA A O 1
ATOM 1310 N N . SER A 1 176 ? -7.991 7.736 15.970 1.00 95.31 176 SER A N 1
ATOM 1311 C CA . SER A 1 176 ? -8.281 6.368 16.405 1.00 95.31 176 SER A CA 1
ATOM 1312 C C . SER A 1 176 ? -7.309 5.898 17.486 1.00 95.31 176 SER A C 1
ATOM 1314 O O . SER A 1 176 ? -7.733 5.417 18.539 1.00 95.31 176 SER A O 1
ATOM 1316 N N . LEU A 1 177 ? -6.003 6.081 17.260 1.00 94.50 177 LEU A N 1
ATOM 1317 C CA . LEU A 1 177 ? -4.962 5.686 18.212 1.00 94.50 177 LEU A CA 1
ATOM 1318 C C . LEU A 1 177 ? -5.067 6.469 19.523 1.00 94.50 177 LEU A C 1
ATOM 1320 O O . LEU A 1 177 ? -5.011 5.872 20.597 1.00 94.50 177 LEU A O 1
ATOM 1324 N N . LEU A 1 178 ? -5.281 7.787 19.449 1.00 95.06 178 LEU A N 1
ATOM 1325 C CA . LEU A 1 178 ? -5.444 8.626 20.638 1.00 95.06 178 LEU A CA 1
ATOM 1326 C C . LEU A 1 178 ? -6.651 8.184 21.474 1.00 95.06 178 LEU A C 1
ATOM 1328 O O . LEU A 1 178 ? -6.521 7.991 22.685 1.00 95.06 178 LEU A O 1
ATOM 1332 N N . SER A 1 179 ? -7.796 7.948 20.831 1.00 94.94 179 SER A N 1
ATOM 1333 C CA . SER A 1 179 ? -9.040 7.556 21.510 1.00 94.94 179 SER A CA 1
ATOM 1334 C C . SER A 1 179 ? -8.957 6.181 22.176 1.00 94.94 179 SER A C 1
ATOM 1336 O O . SER A 1 179 ? -9.568 5.951 23.222 1.00 94.94 179 SER A O 1
ATOM 1338 N N . LEU A 1 180 ? -8.179 5.270 21.591 1.00 95.25 180 LEU A N 1
ATOM 1339 C CA . LEU A 1 180 ? -8.018 3.891 22.053 1.00 95.25 180 LEU A CA 1
ATOM 1340 C C . LEU A 1 180 ? -6.731 3.678 22.862 1.00 95.25 180 LEU A C 1
ATOM 1342 O O . LEU A 1 180 ? -6.328 2.540 23.114 1.00 95.25 180 LEU A O 1
ATOM 1346 N N . THR A 1 181 ? -6.105 4.750 23.344 1.00 92.25 181 THR A N 1
ATOM 1347 C CA . THR A 1 181 ? -4.924 4.649 24.208 1.00 92.25 181 THR A CA 1
ATOM 1348 C C . THR A 1 181 ? -5.214 3.781 25.444 1.00 92.25 181 THR A C 1
ATOM 1350 O O . THR A 1 181 ? -6.264 3.892 26.093 1.00 92.25 181 THR A O 1
ATOM 1353 N N . ALA A 1 182 ? -4.256 2.912 25.784 1.00 91.06 182 ALA A N 1
ATOM 1354 C CA . ALA A 1 182 ? -4.321 1.982 26.916 1.00 91.06 182 ALA A CA 1
ATOM 1355 C C . ALA A 1 182 ? -5.472 0.950 26.857 1.00 91.06 182 ALA A C 1
ATOM 1357 O O . ALA A 1 182 ? -5.952 0.512 27.896 1.00 91.06 182 ALA A O 1
ATOM 1358 N N . THR A 1 183 ? -5.923 0.558 25.660 1.00 88.62 183 THR A N 1
ATOM 1359 C CA . THR A 1 183 ? -6.944 -0.502 25.477 1.00 88.62 183 THR A CA 1
ATOM 1360 C C . THR A 1 183 ? -6.376 -1.840 24.999 1.00 88.62 183 THR A C 1
ATOM 1362 O O . THR A 1 183 ? -7.113 -2.821 24.921 1.00 88.62 183 THR A O 1
ATOM 1365 N N . SER A 1 184 ? -5.082 -1.890 24.659 1.00 91.75 184 SER A N 1
ATOM 1366 C CA . SER A 1 184 ? -4.464 -2.982 23.883 1.00 91.75 184 SER A CA 1
ATOM 1367 C C . SER A 1 184 ? -5.171 -3.251 22.545 1.00 91.75 184 SER A C 1
ATOM 1369 O O . SER A 1 184 ? -5.091 -4.358 22.016 1.00 91.75 184 SER A O 1
ATOM 1371 N N . ALA A 1 185 ? -5.894 -2.258 22.013 1.00 94.38 185 ALA A N 1
ATOM 1372 C CA . ALA A 1 185 ? -6.541 -2.365 20.719 1.00 94.38 185 ALA A CA 1
ATOM 1373 C C . ALA A 1 185 ? -5.516 -2.361 19.586 1.00 94.38 185 ALA A C 1
ATOM 1375 O O . ALA A 1 185 ? -4.578 -1.562 19.578 1.00 94.38 1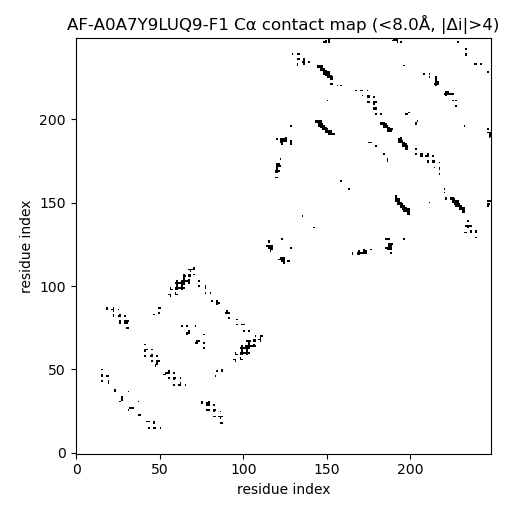85 ALA A O 1
ATOM 1376 N N . VAL A 1 186 ? -5.766 -3.203 18.593 1.00 96.25 186 VAL A N 1
ATOM 1377 C CA . VAL A 1 186 ? -5.147 -3.111 17.277 1.00 96.25 186 VAL A CA 1
ATOM 1378 C C . VAL A 1 186 ? -6.177 -2.535 16.327 1.00 96.25 186 VAL A C 1
ATOM 1380 O O . VAL A 1 186 ? -7.311 -3.008 16.258 1.00 96.25 186 VAL A O 1
ATOM 1383 N N . VAL A 1 187 ? -5.780 -1.483 15.624 1.00 97.25 187 VAL A N 1
ATOM 1384 C CA . VAL A 1 187 ? -6.655 -0.714 14.746 1.00 97.25 187 VAL A CA 1
ATOM 1385 C C . VAL A 1 187 ? -6.100 -0.804 13.336 1.00 97.25 187 VAL A C 1
ATOM 1387 O O . VAL A 1 187 ? -4.906 -0.591 13.160 1.00 97.25 187 VAL A O 1
ATOM 1390 N N . ALA A 1 188 ? -6.944 -1.096 12.354 1.00 95.06 188 ALA A N 1
ATOM 1391 C CA . ALA A 1 188 ? -6.597 -1.139 10.938 1.00 95.06 188 ALA A CA 1
ATOM 1392 C C . ALA A 1 188 ? -7.630 -0.364 10.109 1.00 95.06 188 ALA A C 1
ATOM 1394 O O . ALA A 1 188 ? -8.741 -0.101 10.571 1.00 95.06 188 ALA A O 1
ATOM 1395 N N . TYR A 1 189 ? -7.281 -0.011 8.875 1.00 92.00 189 TYR A N 1
ATOM 1396 C CA . TYR A 1 189 ? -8.181 0.675 7.948 1.00 92.00 189 TYR A CA 1
ATOM 1397 C C . TYR A 1 189 ? -8.314 -0.100 6.636 1.00 92.00 189 TYR A C 1
ATOM 1399 O O . TYR A 1 189 ? -7.309 -0.467 6.029 1.00 92.00 189 TYR A O 1
ATOM 1407 N N . SER A 1 190 ? -9.548 -0.330 6.185 1.00 87.44 190 SER A N 1
ATOM 1408 C CA . SER A 1 190 ? -9.849 -0.993 4.909 1.00 87.44 190 SER A CA 1
ATOM 1409 C C . SER A 1 190 ? -11.221 -0.602 4.395 1.00 87.44 190 SER A C 1
ATOM 1411 O O . SER A 1 190 ? -12.153 -0.518 5.189 1.00 87.44 190 SER A O 1
ATOM 1413 N N . ASP A 1 191 ? -11.336 -0.364 3.085 1.00 80.38 191 ASP A N 1
ATOM 1414 C CA . ASP A 1 191 ? -12.607 -0.187 2.371 1.00 80.38 191 ASP A CA 1
ATOM 1415 C C . ASP A 1 191 ? -13.619 0.706 3.110 1.00 80.38 191 ASP A C 1
ATOM 1417 O O . ASP A 1 191 ? -14.773 0.354 3.319 1.00 80.38 191 ASP A O 1
ATOM 1421 N N . HIS A 1 192 ? -13.177 1.900 3.517 1.00 84.56 192 HIS A N 1
ATOM 1422 C CA . HIS A 1 192 ? -13.992 2.877 4.253 1.00 84.56 192 HIS A CA 1
ATOM 1423 C C . HIS A 1 192 ? -14.434 2.444 5.661 1.00 84.56 192 HIS A C 1
ATOM 1425 O O . HIS A 1 192 ? -15.348 3.045 6.214 1.00 84.56 192 HIS A O 1
ATOM 1431 N N . ALA A 1 193 ? -13.767 1.481 6.288 1.00 91.00 193 ALA A N 1
ATOM 1432 C CA . ALA A 1 193 ? -13.997 1.100 7.676 1.00 91.00 193 ALA A CA 1
ATOM 1433 C C . ALA A 1 193 ? -12.706 1.174 8.502 1.00 91.00 193 ALA A C 1
ATOM 1435 O O . ALA A 1 193 ? -11.633 0.758 8.060 1.00 91.00 193 ALA A O 1
ATOM 1436 N N . VAL A 1 194 ? -12.824 1.686 9.729 1.00 94.69 194 VAL A N 1
ATOM 1437 C CA . VAL A 1 194 ? -11.795 1.547 10.767 1.00 94.69 194 VAL A CA 1
ATOM 1438 C C . VAL A 1 194 ? -12.131 0.299 11.576 1.00 94.69 194 VAL A C 1
ATOM 1440 O O . VAL A 1 194 ? -13.131 0.274 12.295 1.00 94.69 194 VAL A O 1
ATOM 1443 N N . LEU A 1 195 ? -11.318 -0.742 11.429 1.00 97.12 195 LEU A N 1
ATOM 1444 C CA . LEU A 1 195 ? -11.454 -2.018 12.121 1.00 97.12 195 LEU A CA 1
ATOM 1445 C C . LEU A 1 195 ? -10.662 -1.995 13.423 1.00 97.12 195 LEU A C 1
ATOM 1447 O O . LEU A 1 195 ? -9.525 -1.532 13.447 1.00 97.12 195 LEU A O 1
ATOM 1451 N N . ILE A 1 196 ? -11.249 -2.499 14.503 1.00 97.56 196 ILE A N 1
ATOM 1452 C CA . ILE A 1 196 ? -10.684 -2.433 15.852 1.00 97.56 196 ILE A CA 1
ATOM 1453 C C . ILE A 1 196 ? -10.832 -3.804 16.514 1.00 97.56 196 ILE A C 1
ATOM 1455 O O . ILE A 1 196 ? -11.949 -4.245 16.780 1.00 97.56 196 ILE A O 1
ATOM 1459 N N . LEU A 1 197 ? -9.713 -4.463 16.811 1.00 96.81 197 LEU A N 1
ATOM 1460 C CA . LEU A 1 197 ? -9.653 -5.691 17.606 1.00 96.81 197 LEU A CA 1
ATOM 1461 C C . LEU A 1 197 ? -9.133 -5.360 19.003 1.00 96.81 197 LEU A C 1
ATOM 1463 O O . LEU A 1 197 ? -8.036 -4.826 19.137 1.00 96.81 197 LEU A O 1
ATOM 1467 N N . MET A 1 198 ? -9.889 -5.685 20.051 1.00 95.62 198 MET A N 1
ATOM 1468 C CA . MET A 1 198 ? -9.501 -5.358 21.431 1.00 95.62 198 MET A CA 1
ATOM 1469 C C . MET A 1 198 ? -10.126 -6.310 22.465 1.00 95.62 198 MET A C 1
ATOM 1471 O O . MET A 1 198 ? -11.142 -6.943 22.172 1.00 95.62 198 MET A O 1
ATOM 1475 N N . PRO A 1 199 ? -9.583 -6.399 23.695 1.00 94.56 199 PRO A N 1
ATOM 1476 C CA . PRO A 1 199 ? -10.221 -7.123 24.796 1.00 94.56 199 PRO A CA 1
ATOM 1477 C C . PRO A 1 199 ? -11.624 -6.589 25.116 1.00 94.56 199 PRO A C 1
ATOM 1479 O O . PRO A 1 199 ? -11.868 -5.376 25.086 1.00 94.56 199 PRO A O 1
ATOM 1482 N N . ARG A 1 200 ? -12.551 -7.486 25.469 1.00 93.62 200 ARG A N 1
ATOM 1483 C CA . ARG A 1 200 ? -13.939 -7.140 25.794 1.00 93.62 200 ARG A CA 1
ATOM 1484 C C . ARG A 1 200 ? -14.078 -6.655 27.237 1.00 93.62 200 ARG A C 1
ATOM 1486 O O . ARG A 1 200 ? -14.446 -7.415 28.130 1.00 93.62 200 ARG A O 1
ATOM 1493 N N . THR A 1 201 ? -13.873 -5.360 27.451 1.00 94.00 201 THR A N 1
ATOM 1494 C CA . THR A 1 201 ? -14.133 -4.695 28.738 1.00 94.00 201 THR A CA 1
ATOM 1495 C C . THR A 1 201 ? -15.110 -3.531 28.569 1.00 94.00 201 THR A C 1
ATOM 1497 O O . THR A 1 201 ? -15.230 -2.952 27.489 1.00 94.00 201 THR A O 1
ATOM 1500 N N . ILE A 1 202 ? -15.826 -3.165 29.639 1.00 93.81 202 ILE A N 1
ATOM 1501 C CA . ILE A 1 202 ? -16.744 -2.009 29.624 1.00 93.81 202 ILE A CA 1
ATOM 1502 C C . ILE A 1 202 ? -15.976 -0.713 29.315 1.00 93.81 202 ILE A C 1
ATOM 1504 O O . ILE A 1 202 ? -16.469 0.142 28.577 1.00 93.81 202 ILE A O 1
ATOM 1508 N N . GLU A 1 203 ? -14.754 -0.584 29.838 1.00 95.06 203 GLU A N 1
ATOM 1509 C CA . GLU A 1 203 ? -13.880 0.557 29.562 1.00 95.06 203 GLU A CA 1
ATOM 1510 C C . GLU A 1 203 ? -13.528 0.647 28.072 1.00 95.06 203 GLU A C 1
ATOM 1512 O O . GLU A 1 203 ? -13.711 1.701 27.461 1.00 95.06 203 GLU A O 1
ATOM 1517 N N . ASN A 1 204 ? -13.101 -0.466 27.467 1.00 95.69 204 ASN A N 1
ATOM 1518 C CA . ASN A 1 204 ? -12.746 -0.522 26.050 1.00 95.69 204 ASN A CA 1
ATOM 1519 C C . ASN A 1 204 ? -13.947 -0.208 25.150 1.00 95.69 204 ASN A C 1
ATOM 1521 O O . ASN A 1 204 ? -13.822 0.577 24.213 1.00 95.69 204 ASN A O 1
ATOM 1525 N N . LEU A 1 205 ? -15.133 -0.740 25.462 1.00 94.94 205 LEU A N 1
ATOM 1526 C CA . LEU A 1 205 ? -16.362 -0.434 24.718 1.00 94.94 205 LEU A CA 1
ATOM 1527 C C . LEU A 1 205 ? -16.766 1.045 24.833 1.00 94.94 205 LEU A C 1
ATOM 1529 O O . LEU A 1 205 ? -17.256 1.630 23.870 1.00 94.94 205 LEU A O 1
ATOM 1533 N N . THR A 1 206 ? -16.518 1.674 25.984 1.00 95.81 206 THR A N 1
ATOM 1534 C CA . THR A 1 206 ? -16.759 3.115 26.165 1.00 95.81 206 THR A CA 1
ATOM 1535 C C . THR A 1 206 ? -15.778 3.945 25.334 1.00 95.81 206 THR A C 1
ATOM 1537 O O . THR A 1 206 ? -16.173 4.917 24.692 1.00 95.81 206 THR A O 1
ATOM 1540 N N . LYS A 1 207 ? -14.497 3.557 25.307 1.00 96.62 207 LYS A N 1
ATOM 1541 C CA . LYS A 1 207 ? -13.473 4.209 24.474 1.00 96.62 207 LYS A CA 1
ATOM 1542 C C . LYS A 1 207 ? -13.733 4.018 22.978 1.00 96.62 207 LYS A C 1
ATOM 1544 O O . LYS A 1 207 ? -13.485 4.939 22.210 1.00 96.62 207 LYS A O 1
ATOM 1549 N N . LEU A 1 208 ? -14.299 2.884 22.570 1.00 96.50 208 LEU A N 1
ATOM 1550 C CA . LEU A 1 208 ? -14.731 2.636 21.193 1.00 96.50 208 LEU A CA 1
ATOM 1551 C C . LEU A 1 208 ? -15.825 3.613 20.739 1.00 96.50 208 LEU A C 1
ATOM 1553 O O . LEU A 1 208 ? -15.721 4.167 19.649 1.00 96.50 208 LEU A O 1
ATOM 1557 N N . ALA A 1 209 ? -16.830 3.879 21.578 1.00 95.31 209 ALA A N 1
ATOM 1558 C CA . ALA A 1 209 ? -17.849 4.885 21.267 1.00 95.31 209 ALA A CA 1
ATOM 1559 C C . ALA A 1 209 ? -17.240 6.294 21.134 1.00 95.31 209 ALA A C 1
ATOM 1561 O O . ALA A 1 209 ? -17.532 7.009 20.181 1.00 95.31 209 ALA A O 1
ATOM 1562 N N . ARG A 1 210 ? -16.307 6.662 22.023 1.00 95.50 210 ARG A N 1
ATOM 1563 C CA . ARG A 1 210 ? -15.571 7.938 21.925 1.00 95.50 210 ARG A CA 1
ATOM 1564 C C . ARG A 1 210 ? -14.675 8.022 20.692 1.00 95.50 210 ARG A C 1
ATOM 1566 O O . ARG A 1 210 ? -14.500 9.098 20.140 1.00 95.50 210 ARG A O 1
ATOM 1573 N N . CYS A 1 211 ? -14.109 6.898 20.259 1.00 96.88 211 CYS A N 1
ATOM 1574 C CA . CYS A 1 211 ? -13.325 6.818 19.030 1.00 96.88 211 CYS A CA 1
ATOM 1575 C C . CYS A 1 211 ? -14.185 7.162 17.807 1.00 96.88 211 CYS A C 1
ATOM 1577 O O . CYS A 1 211 ? -13.756 7.937 16.956 1.00 96.88 211 CYS A O 1
ATOM 1579 N N . GLN A 1 212 ? -15.423 6.660 17.760 1.00 96.00 212 GLN A N 1
ATOM 1580 C CA . GLN A 1 212 ? -16.387 7.041 16.728 1.00 96.00 212 GLN A CA 1
ATOM 1581 C C . GLN A 1 212 ? -16.660 8.551 16.747 1.00 96.00 212 GLN A C 1
ATOM 1583 O O . GLN A 1 212 ? -16.560 9.193 15.705 1.00 96.00 212 GLN A O 1
ATOM 1588 N N . GLU A 1 213 ? -16.943 9.124 17.920 1.00 95.00 213 GLU A N 1
ATOM 1589 C CA . GLU A 1 213 ? -17.161 10.571 18.074 1.00 95.00 213 GLU A CA 1
ATOM 1590 C C . GLU A 1 213 ? -15.942 11.384 17.601 1.00 95.00 213 GLU A C 1
ATOM 1592 O O . GLU A 1 213 ? -16.093 12.324 16.826 1.00 95.00 213 GLU A O 1
ATOM 1597 N N . ALA A 1 214 ? -14.727 10.981 17.982 1.00 94.44 214 ALA A N 1
ATOM 1598 C CA . ALA A 1 214 ? -13.493 11.648 17.568 1.00 94.44 214 ALA A CA 1
ATOM 1599 C C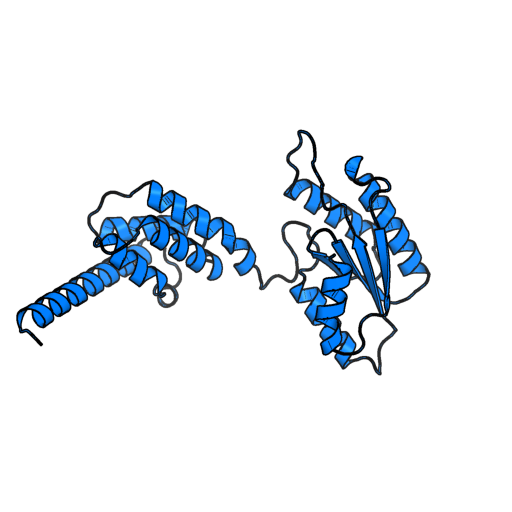 . ALA A 1 214 ? -13.270 11.584 16.047 1.00 94.44 214 ALA A C 1
ATOM 1601 O O . ALA A 1 214 ? -12.835 12.563 15.446 1.00 94.44 214 ALA A O 1
ATOM 1602 N N . ILE A 1 215 ? -13.595 10.456 15.406 1.00 92.44 215 ILE A N 1
ATOM 1603 C CA . ILE A 1 215 ? -13.541 10.317 13.943 1.00 92.44 215 ILE A CA 1
ATOM 1604 C C . ILE A 1 215 ? -14.542 11.261 13.265 1.00 92.44 215 ILE A C 1
ATOM 1606 O O . ILE A 1 215 ? -14.225 11.880 12.248 1.00 92.44 215 ILE A O 1
ATOM 1610 N N . GLU A 1 216 ? -15.741 11.401 13.823 1.00 91.81 216 GLU A N 1
ATOM 1611 C CA . GLU A 1 216 ? -16.759 12.318 13.310 1.00 91.81 216 GLU A CA 1
ATOM 1612 C C . GLU A 1 216 ? -16.361 13.796 13.417 1.00 91.81 216 GLU A C 1
ATOM 1614 O O . GLU A 1 216 ? -16.809 14.612 12.608 1.00 91.81 216 GLU A O 1
ATOM 1619 N N . GLU A 1 217 ? -15.507 14.146 14.378 1.00 91.50 217 GLU A N 1
ATOM 1620 C CA . GLU A 1 217 ? -15.002 15.508 14.567 1.00 91.50 217 GLU A CA 1
ATOM 1621 C C . GLU A 1 217 ? -13.922 15.913 13.555 1.00 91.50 217 GLU A C 1
ATOM 1623 O O . GLU A 1 217 ? -13.750 17.109 13.312 1.00 91.50 217 GLU A O 1
ATOM 1628 N N . ILE A 1 218 ? -13.250 14.950 12.911 1.00 88.50 218 ILE A N 1
ATOM 1629 C CA . ILE A 1 218 ? -12.202 15.211 11.906 1.00 88.50 218 ILE A CA 1
ATOM 1630 C C . ILE A 1 218 ? -12.751 16.035 10.740 1.00 88.50 218 ILE A C 1
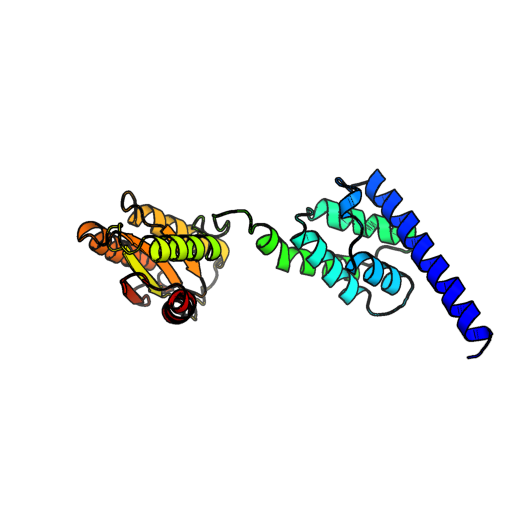ATOM 1632 O O . ILE A 1 218 ? -12.081 16.918 10.205 1.00 88.50 218 ILE A O 1
ATOM 1636 N N . SER A 1 219 ? -13.986 15.752 10.317 1.00 82.56 219 SER A N 1
ATOM 1637 C CA . SER A 1 219 ? -14.592 16.452 9.192 1.00 82.56 219 SER A CA 1
ATOM 1638 C C . SER A 1 219 ? -16.096 16.636 9.355 1.00 82.56 219 SER A C 1
ATOM 1640 O O . SER A 1 219 ? -16.802 15.678 9.670 1.00 82.56 219 SER A O 1
ATOM 1642 N N . PRO A 1 220 ? -16.641 17.811 8.983 1.00 81.25 220 PRO A N 1
ATOM 1643 C CA . PRO A 1 220 ? -18.086 18.017 8.901 1.00 81.25 220 PRO A CA 1
ATOM 1644 C C . PRO A 1 220 ? -18.812 16.986 8.024 1.00 81.25 220 PRO A C 1
ATOM 1646 O O . PRO A 1 220 ? -19.992 16.733 8.245 1.00 81.25 220 PRO A O 1
ATOM 1649 N N . ALA A 1 221 ? -18.122 16.387 7.044 1.00 80.06 221 ALA A N 1
ATOM 1650 C CA . ALA A 1 221 ? -18.682 15.354 6.174 1.00 80.06 221 ALA A CA 1
ATOM 1651 C C . ALA A 1 221 ? -18.914 14.008 6.888 1.00 80.06 221 ALA A C 1
ATOM 1653 O O . ALA A 1 221 ? -19.714 13.202 6.417 1.00 80.06 221 ALA A O 1
ATOM 1654 N N . LEU A 1 222 ? -18.217 13.758 8.002 1.00 82.88 222 LEU A N 1
ATOM 1655 C CA . LEU A 1 222 ? -18.323 12.524 8.785 1.00 82.88 222 LEU A CA 1
ATOM 1656 C C . LEU A 1 222 ? -19.365 12.620 9.900 1.00 82.88 222 LEU A C 1
ATOM 1658 O O . LEU A 1 222 ? -19.911 11.599 10.312 1.00 82.88 222 LEU A O 1
ATOM 1662 N N . LYS A 1 223 ? -19.665 13.832 10.369 1.00 85.81 223 LYS A N 1
ATOM 1663 C CA . LYS A 1 223 ? -20.520 14.069 11.533 1.00 85.81 223 LYS A CA 1
ATOM 1664 C C . LYS A 1 223 ? -21.907 13.433 11.395 1.00 85.81 223 LYS A C 1
ATOM 1666 O O . LYS A 1 223 ? -22.684 13.812 10.517 1.00 85.81 223 LYS A O 1
ATOM 1671 N N . GLY A 1 224 ? -22.223 12.486 12.282 1.00 85.12 224 GLY A N 1
ATOM 1672 C CA . GLY A 1 224 ? -23.469 11.714 12.283 1.00 85.12 224 GLY A CA 1
ATOM 1673 C C . GLY A 1 224 ? -23.662 10.777 11.084 1.00 85.12 224 GLY A C 1
ATOM 1674 O O . GLY A 1 224 ? -24.768 10.278 10.884 1.00 85.12 224 GLY A O 1
ATOM 1675 N N . GLN A 1 225 ? -22.629 10.570 10.262 1.00 87.00 225 GLN A N 1
ATOM 1676 C CA . GLN A 1 225 ? -22.660 9.700 9.079 1.00 87.00 225 GLN A CA 1
ATOM 1677 C C . GLN A 1 225 ? -21.906 8.386 9.301 1.00 87.00 225 GLN A C 1
ATOM 1679 O O . GLN A 1 225 ? -21.932 7.516 8.429 1.00 87.00 225 GLN A O 1
ATOM 1684 N N . THR A 1 226 ? -21.217 8.233 10.435 1.00 91.25 226 THR A N 1
ATOM 1685 C CA . THR A 1 226 ? -20.499 6.996 10.739 1.00 91.25 226 THR A CA 1
ATOM 1686 C C . THR A 1 226 ? -21.420 5.973 11.389 1.00 91.25 226 THR A C 1
ATOM 1688 O O . THR A 1 226 ? -22.394 6.313 12.065 1.00 91.25 226 THR A O 1
ATOM 1691 N N . ARG A 1 227 ? -21.111 4.689 11.205 1.00 92.88 227 ARG A N 1
ATOM 1692 C CA . ARG A 1 227 ? -21.843 3.598 11.852 1.00 92.88 227 ARG A CA 1
ATOM 1693 C C . ARG A 1 227 ? -20.881 2.687 12.590 1.00 92.88 227 ARG A C 1
ATOM 1695 O O . ARG A 1 227 ? -19.998 2.104 11.973 1.00 92.88 227 ARG A O 1
ATOM 1702 N N . LEU A 1 228 ? -21.101 2.530 13.891 1.00 95.31 228 LEU A N 1
ATOM 1703 C CA . LEU A 1 228 ? -20.379 1.570 14.711 1.00 95.31 228 LEU A CA 1
ATOM 1704 C C . LEU A 1 228 ? -21.093 0.214 14.706 1.00 95.31 228 LEU A C 1
ATOM 1706 O O . LEU A 1 228 ? -22.251 0.099 15.113 1.00 95.31 228 LEU A O 1
ATOM 1710 N N . GLU A 1 229 ? -20.383 -0.818 14.271 1.00 95.12 229 GLU A N 1
ATOM 1711 C CA . GLU A 1 229 ? -20.759 -2.221 14.423 1.00 95.12 229 GLU A CA 1
ATOM 1712 C C . GLU A 1 229 ? -19.742 -2.900 15.345 1.00 95.12 229 GLU A C 1
ATOM 1714 O O . GLU A 1 229 ? -18.550 -2.614 15.282 1.00 95.12 229 GLU A O 1
ATOM 1719 N N . CYS A 1 230 ? -20.203 -3.759 16.251 1.00 93.81 230 CYS A N 1
ATOM 1720 C CA . CYS A 1 230 ? -19.342 -4.429 17.220 1.00 93.81 230 CYS A CA 1
ATOM 1721 C C . CYS A 1 230 ? -19.863 -5.838 17.475 1.00 93.81 230 CYS A C 1
ATOM 1723 O O . CYS A 1 230 ? -21.047 -6.027 17.767 1.00 93.81 230 CYS A O 1
ATOM 1725 N N . GLU A 1 231 ? -18.975 -6.817 17.371 1.00 93.06 231 GLU A N 1
ATOM 1726 C CA . GLU A 1 231 ? -19.274 -8.222 17.596 1.00 93.06 231 GLU A CA 1
ATOM 1727 C C . GLU A 1 231 ? -18.108 -8.941 18.278 1.00 93.06 231 GLU A C 1
ATOM 1729 O O . GLU A 1 231 ? -17.026 -8.385 18.474 1.00 93.06 231 GLU A O 1
ATOM 1734 N N . LEU A 1 232 ? -18.341 -10.181 18.708 1.00 92.62 232 LEU A N 1
ATOM 1735 C CA . LEU A 1 232 ? -17.261 -11.020 19.219 1.00 92.62 232 LEU A CA 1
ATOM 1736 C C . LEU A 1 232 ? -16.280 -11.328 18.088 1.00 92.62 232 LEU A C 1
ATOM 1738 O O . LEU A 1 232 ? -16.696 -11.535 16.947 1.00 92.62 232 LEU A O 1
ATOM 1742 N N . ALA A 1 233 ? -14.989 -11.365 18.414 1.00 91.75 233 ALA A N 1
ATOM 1743 C CA . ALA A 1 233 ? -13.988 -11.798 17.454 1.00 91.75 233 ALA A CA 1
ATOM 1744 C C . ALA A 1 233 ? -14.301 -13.237 16.982 1.00 91.75 233 ALA A C 1
ATOM 1746 O O . ALA A 1 233 ? -14.786 -14.046 17.784 1.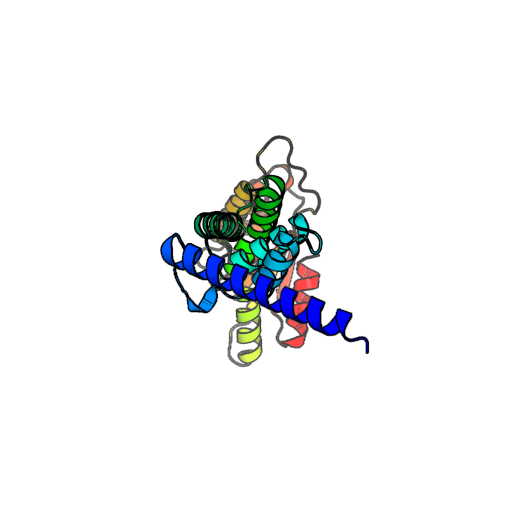00 91.75 233 ALA A O 1
ATOM 1747 N N . PRO A 1 234 ? -14.064 -13.559 15.695 1.00 91.81 234 PRO A N 1
ATOM 1748 C CA . PRO A 1 234 ? -14.276 -14.905 15.177 1.00 91.81 234 PRO A CA 1
ATOM 1749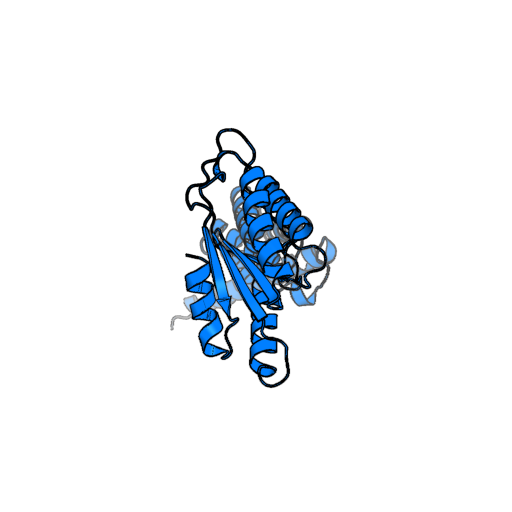 C C . PRO A 1 234 ? -13.455 -15.914 15.981 1.00 91.81 234 PRO A C 1
ATOM 1751 O O . PRO A 1 234 ? -12.309 -15.654 16.341 1.00 91.81 234 PRO A O 1
ATOM 1754 N N . SER A 1 235 ? -14.062 -17.069 16.251 1.00 87.88 235 SER A N 1
ATOM 1755 C CA . SER A 1 235 ? -13.411 -18.177 16.969 1.00 87.88 235 SER A CA 1
ATOM 1756 C C . SER A 1 235 ? -12.841 -19.235 16.023 1.00 87.88 235 SER A C 1
ATOM 1758 O O . SER A 1 235 ? -12.082 -20.105 16.440 1.00 87.88 235 SER A O 1
ATOM 1760 N N . LEU A 1 236 ? -13.210 -19.167 14.741 1.00 88.88 236 LEU A N 1
ATOM 1761 C CA . LEU A 1 236 ? -12.814 -20.111 13.710 1.00 88.88 236 LEU A CA 1
ATOM 1762 C C . LEU A 1 236 ? -12.166 -19.369 12.543 1.00 88.88 236 LEU A C 1
ATOM 1764 O O . LEU A 1 236 ? -12.752 -18.447 11.981 1.00 88.88 236 LEU A O 1
ATOM 1768 N N . GLU A 1 237 ? -11.007 -19.854 12.103 1.00 89.75 237 GLU A N 1
ATOM 1769 C CA . GLU A 1 237 ? -10.234 -19.274 10.995 1.00 89.75 237 GLU A CA 1
ATOM 1770 C C . GLU A 1 237 ? -11.075 -19.046 9.726 1.00 89.75 237 GLU A C 1
ATOM 1772 O O . GLU A 1 237 ? -11.034 -17.976 9.123 1.00 89.75 237 GLU A O 1
ATOM 1777 N N . ARG A 1 238 ? -11.924 -20.017 9.362 1.00 90.38 238 ARG A N 1
ATOM 1778 C CA . ARG A 1 238 ? -12.795 -19.940 8.174 1.00 90.38 238 ARG A CA 1
ATOM 1779 C C . ARG A 1 238 ? -13.812 -18.790 8.199 1.00 90.38 238 ARG A C 1
ATOM 1781 O O . ARG A 1 238 ? -14.391 -18.478 7.162 1.00 90.38 238 ARG A O 1
ATOM 1788 N N . GLU A 1 239 ? -14.079 -18.202 9.365 1.00 91.88 239 GLU A N 1
ATOM 1789 C CA . GLU A 1 239 ? -15.031 -17.097 9.524 1.00 91.88 239 GLU A CA 1
ATOM 1790 C C . GLU A 1 239 ? -14.384 -15.733 9.273 1.00 91.88 239 GLU A C 1
ATOM 1792 O O . GLU A 1 239 ? -15.094 -14.798 8.900 1.00 91.88 239 GLU A O 1
ATOM 1797 N N . ILE A 1 240 ? -13.056 -15.619 9.415 1.00 91.50 240 ILE A N 1
ATOM 1798 C CA . ILE A 1 240 ? -12.328 -14.345 9.323 1.00 91.50 240 ILE A CA 1
ATOM 1799 C C . ILE A 1 240 ? -12.634 -13.606 8.009 1.00 91.50 240 ILE A C 1
ATOM 1801 O O . ILE A 1 240 ? -13.086 -12.459 8.087 1.00 91.50 240 ILE A O 1
ATOM 1805 N N . PRO A 1 241 ? -12.512 -14.224 6.812 1.00 89.56 241 PRO A N 1
ATOM 1806 C CA . PRO A 1 241 ? -12.760 -13.503 5.563 1.00 89.56 241 PRO A CA 1
ATOM 1807 C C . PRO A 1 241 ? -14.212 -13.025 5.433 1.00 89.56 241 PRO A C 1
ATOM 1809 O O . PRO A 1 241 ? -14.473 -11.956 4.887 1.00 89.56 241 PRO A O 1
ATOM 1812 N N . LEU A 1 242 ? -15.172 -13.799 5.951 1.00 90.31 242 LEU A N 1
ATOM 1813 C CA . LEU A 1 242 ? -16.598 -13.466 5.894 1.00 90.31 242 LEU A CA 1
ATOM 1814 C C . LEU A 1 242 ? -16.943 -12.301 6.824 1.00 90.31 242 LEU A C 1
ATOM 1816 O O . LEU A 1 242 ? -17.697 -11.405 6.440 1.00 90.31 242 LEU A O 1
ATOM 1820 N N . VAL A 1 243 ? -16.385 -12.315 8.034 1.00 90.81 243 VAL A N 1
ATOM 1821 C CA . VAL A 1 243 ? -16.573 -11.267 9.038 1.00 90.81 243 VAL A CA 1
ATOM 1822 C C . VAL A 1 243 ? -15.968 -9.951 8.555 1.00 90.81 243 VAL A C 1
ATOM 1824 O O . VAL A 1 243 ? -16.675 -8.944 8.512 1.00 90.81 243 VAL A O 1
ATOM 1827 N N . LEU A 1 244 ? -14.709 -9.965 8.104 1.00 90.19 244 LEU A N 1
ATOM 1828 C CA . LEU A 1 244 ? -14.041 -8.774 7.574 1.00 90.19 244 LEU A CA 1
ATOM 1829 C C . LEU A 1 244 ? -14.786 -8.212 6.359 1.00 90.19 244 LEU A C 1
ATOM 1831 O O . LEU A 1 244 ? -15.134 -7.034 6.339 1.00 90.19 244 LEU A O 1
ATOM 1835 N N . ALA A 1 245 ? -15.164 -9.061 5.398 1.00 86.94 245 ALA A N 1
ATOM 1836 C CA . ALA A 1 245 ? -15.908 -8.624 4.218 1.00 86.94 245 ALA A CA 1
ATOM 1837 C C . ALA A 1 245 ? -17.306 -8.062 4.531 1.00 86.94 245 ALA A C 1
ATOM 1839 O O . ALA A 1 245 ? -17.877 -7.369 3.689 1.00 86.94 245 ALA A O 1
ATOM 1840 N N . ARG A 1 246 ? -17.899 -8.383 5.685 1.00 89.62 246 ARG A N 1
ATOM 1841 C CA . ARG A 1 246 ? -19.167 -7.797 6.146 1.00 89.62 246 ARG A CA 1
ATOM 1842 C C . ARG A 1 246 ? -18.946 -6.469 6.870 1.00 89.62 246 ARG A C 1
ATOM 1844 O O . ARG A 1 246 ? -19.735 -5.545 6.693 1.00 89.62 246 ARG A O 1
ATOM 1851 N N . LEU A 1 247 ? -17.907 -6.386 7.696 1.00 87.56 247 LEU A N 1
ATOM 1852 C CA . LEU A 1 247 ? -17.574 -5.190 8.470 1.00 87.56 247 LEU A CA 1
ATOM 1853 C C . LEU A 1 247 ? -16.995 -4.062 7.601 1.00 87.56 247 LEU A C 1
ATOM 1855 O O . LEU A 1 247 ? -17.150 -2.895 7.947 1.00 87.56 247 LEU A O 1
ATOM 1859 N N . CYS A 1 248 ? -16.398 -4.400 6.460 1.00 81.00 248 CYS A N 1
ATOM 1860 C CA . CYS A 1 248 ? -15.877 -3.453 5.472 1.00 81.00 248 CYS A CA 1
ATOM 1861 C C . CYS A 1 248 ? -16.903 -3.001 4.410 1.00 81.00 248 CYS A C 1
ATOM 1863 O O . CYS A 1 248 ? -16.561 -2.203 3.546 1.00 81.00 248 CYS A O 1
ATOM 1865 N N . ARG A 1 249 ? -18.146 -3.504 4.433 1.00 73.31 249 ARG A N 1
ATOM 1866 C CA . ARG A 1 249 ? -19.229 -3.096 3.511 1.00 73.31 249 ARG A CA 1
ATOM 1867 C C . ARG A 1 249 ? -20.253 -2.195 4.183 1.00 73.31 249 ARG A C 1
ATOM 1869 O O . ARG A 1 249 ? -20.737 -1.266 3.506 1.00 73.31 249 ARG A O 1
#

Secondary structure (DSSP, 8-state):
--HHHHHHHHHHHHHHHHHHHHHHHHHHHHT-S-GGGS--HHHHHHHHHHTTSS-HHHHHHHHHHHHHHTT--HHHHHHHHHHHHHHTT-PPPHHHHHHHHHHHHHHHHHHGGG-SB-TTTSSBPHHHHHHHHHHHHHTTTTSPPEEEEEEEPPS-----SS--SHHHHHHHHHHHHHHTTTTT-EEEEETTEEEEEEE--HHHHHHHHHHHHHHHHH-TTTTTT-EEEEEEPPSSGGGHHHHHHHHT-

Solvent-accessible surface area (backbone atoms only — not comparable to full-atom values): 13289 Å² total; per-residue (Å²): 136,59,76,67,59,58,53,54,54,53,56,48,56,49,51,54,53,50,38,52,57,44,17,52,54,43,19,54,73,73,56,47,87,55,78,84,73,65,79,47,74,43,54,56,51,30,52,42,15,72,75,69,53,72,56,45,42,62,26,25,19,48,32,21,23,54,39,11,50,72,61,48,49,71,68,44,53,54,48,38,52,51,25,43,26,57,45,67,74,45,80,82,55,66,63,36,51,52,29,17,50,52,22,20,69,75,23,41,72,65,38,48,66,86,45,56,51,32,88,57,28,72,26,33,22,58,72,46,52,52,52,51,46,45,54,44,24,77,40,58,91,80,56,80,63,41,27,37,31,22,42,29,48,62,95,75,77,76,66,78,97,56,85,66,65,52,60,49,36,33,50,49,27,49,38,42,53,63,42,44,60,94,42,79,54,49,43,26,67,49,72,58,13,44,36,37,40,27,57,71,42,74,67,42,56,52,31,51,56,49,21,52,54,47,49,22,66,76,35,85,86,34,51,92,51,58,45,82,47,76,44,71,46,61,65,46,68,89,43,46,68,60,51,52,62,56,52,38,104

Nearest PDB structures (foldseek):
  6pwk-assembly1_B  TM=6.005E-01  e=3.249E-03  Vibrio cholerae O1 str. 2010EL-1786
  4h54-assembly1_B  TM=4.274E-01  e=4.820E-03  Escherichia coli K-12
  3mtk-assembly3_B  TM=6.231E-01  e=1.076E-01  Caldicellulosiruptor saccharolyticus DSM 8903
  9ce0-assembly1_B  TM=5.118E-01  e=3.296E-02  Escherichia coli
  5dkt-assembly1_A  TM=2.470E-01  e=6.905E-02  Plasmodium falciparum 3D7

Sequence (249 aa):
MNRNQVSASASKLSADSELLSAWRRLSEMACWREPDDWLIPEVEVFAQALLGEGDIERAALLLGAARALLGVGVVETVEDLRCAYVAAAKTLDIDSIQAMLEGWSANFQLALGDSCTDPSTGLATIAHLERLLLDHCASAELEESKVLAAIKLPVRLNFGTAPTGWALKAELGSASLLSLTATSAVVAYSDHAVLILMPRTIENLTKLARCQEAIEEISPALKGQTRLECELAPSLEREIPLVLARLCR

Radius of gyration: 24.92 Å; Cα contacts (8 Å, |Δi|>4): 342; chains: 1; bounding box: 51×48×73 Å